Protein AF-A0A0M8WHC0-F1 (afdb_monomer_lite)

Secondary structure (DSSP, 8-state):
--HHHHHHHHHHHHHHHHHHHHHTPPSEEEEE-SSTTEEEEEEPTT--HHHHHHHHHHHHHHHT---EEE----EEE-S-S-TTTSPPPEEE--SEEEEEEEEEETTEEEEEEEEEETTHHHH--PPP----SSPPHHHHHHHHHHHHHHHHTTS-PPP-BEEE--BTTB--B--EE-TTTSTTTHHHHHHHHHHHTT---EE-GGGGT-SSPEEEEEEEEETTEEEEEEEEEPPPGGGSHHHHHHHTT-

Foldseek 3Di:
DDLLQLLVLLLVLLVVVLVLLVLPQDAWKWKSASDGQEIEIEHDPPDALLVRLLNLVSNCVSQVWDKDKAAWDWDFAWQDPDPVPTDGTDTDTDQKIKIWTWDADPNGTYIYIYIHGGCSNVPHDRDPDDPDPDRDLSSVLLSVLSVLSSVVSVDSAGDWIWIRHCDVSHRAIETEDPCVVVVPCRVVRQVSVCVVQVHDKDWDPCLVPDPFFTKIWHWHDTPNHTYIYIYRHRDDPCPDPVNVVVVVVD

Radius of gyration: 21.56 Å; chains: 1; bounding box: 42×59×60 Å

pLDDT: mean 86.12, std 11.1, range [49.88, 97.62]

Structure (mmCIF, N/CA/C/O backbone):
data_AF-A0A0M8WHC0-F1
#
_entry.id   AF-A0A0M8WHC0-F1
#
loop_
_atom_site.group_PDB
_atom_site.id
_atom_site.type_symbol
_atom_site.label_atom_id
_atom_site.label_alt_id
_atom_site.label_comp_id
_atom_site.label_asym_id
_atom_site.label_enti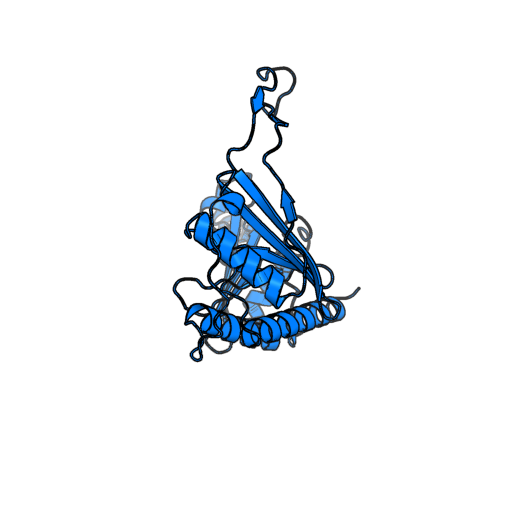ty_id
_atom_site.label_seq_id
_atom_site.pdbx_PDB_ins_code
_atom_site.Cartn_x
_atom_site.Cartn_y
_atom_site.Cartn_z
_atom_site.occupancy
_atom_site.B_iso_or_equiv
_atom_site.auth_seq_id
_atom_site.auth_comp_id
_atom_site.auth_asym_id
_atom_site.auth_atom_id
_atom_site.pdbx_PDB_model_num
ATOM 1 N N . MET A 1 1 ? -23.069 0.338 -1.727 1.00 65.69 1 MET A N 1
ATOM 2 C CA . MET A 1 1 ? -22.454 -0.861 -1.126 1.00 65.69 1 MET A CA 1
ATOM 3 C C . MET A 1 1 ? -22.268 -0.602 0.360 1.00 65.69 1 MET A C 1
ATOM 5 O O . MET A 1 1 ? -21.908 0.517 0.702 1.00 65.69 1 MET A O 1
ATOM 9 N N . GLY A 1 2 ? -22.610 -1.559 1.225 1.00 82.81 2 GLY A N 1
ATOM 10 C CA . GLY A 1 2 ? -22.440 -1.421 2.679 1.00 82.81 2 GLY A CA 1
ATOM 11 C C . GLY A 1 2 ? -21.020 -1.766 3.137 1.00 82.81 2 GLY A C 1
ATOM 12 O O . GLY A 1 2 ? -20.220 -2.245 2.338 1.00 82.81 2 GLY A O 1
ATOM 13 N N . ARG A 1 3 ? -20.733 -1.559 4.428 1.00 87.12 3 ARG A N 1
ATOM 14 C CA . ARG A 1 3 ? -19.431 -1.847 5.057 1.00 87.12 3 ARG A CA 1
ATOM 15 C C . ARG A 1 3 ? -18.934 -3.268 4.777 1.00 87.12 3 ARG A C 1
ATOM 17 O O . ARG A 1 3 ? -17.813 -3.409 4.313 1.00 87.12 3 ARG A O 1
ATOM 24 N N . ALA A 1 4 ? -19.778 -4.278 4.992 1.00 88.31 4 ALA A N 1
ATOM 25 C CA . ALA A 1 4 ? -19.421 -5.681 4.770 1.00 88.31 4 ALA A CA 1
ATOM 26 C C . ALA A 1 4 ? -18.892 -5.931 3.348 1.00 88.31 4 ALA A C 1
ATOM 28 O O . ALA A 1 4 ? -17.828 -6.506 3.188 1.00 88.31 4 ALA A O 1
ATOM 29 N N . GLY A 1 5 ? -19.552 -5.374 2.324 1.00 89.38 5 GLY A N 1
ATOM 30 C CA . GLY A 1 5 ? -19.081 -5.505 0.942 1.00 89.38 5 GLY A CA 1
ATOM 31 C C . GLY A 1 5 ? -17.728 -4.831 0.684 1.00 89.38 5 GLY A C 1
ATOM 32 O O . GLY A 1 5 ? -16.955 -5.324 -0.125 1.00 89.38 5 GLY A O 1
ATOM 33 N N . ILE A 1 6 ? -17.409 -3.729 1.380 1.00 89.75 6 ILE A N 1
ATOM 34 C CA . ILE A 1 6 ? -16.080 -3.098 1.273 1.00 89.75 6 ILE A CA 1
ATOM 35 C C . ILE A 1 6 ? -15.030 -4.017 1.900 1.00 89.75 6 ILE A C 1
ATOM 37 O O . ILE A 1 6 ? -13.996 -4.262 1.288 1.00 89.75 6 ILE A O 1
ATOM 41 N N . LEU A 1 7 ? -15.304 -4.539 3.097 1.00 91.69 7 LEU A N 1
ATOM 42 C CA . LEU A 1 7 ? -14.391 -5.440 3.799 1.00 91.69 7 LEU A CA 1
ATOM 43 C C . LEU A 1 7 ? -14.145 -6.728 3.002 1.00 91.69 7 LEU A C 1
ATOM 45 O O . LEU A 1 7 ? -12.993 -7.132 2.877 1.00 91.69 7 LEU A O 1
ATOM 49 N N . ASP A 1 8 ? -15.184 -7.306 2.391 1.00 91.81 8 ASP A N 1
ATOM 50 C CA . ASP A 1 8 ? -15.081 -8.490 1.526 1.00 91.81 8 ASP A CA 1
ATOM 51 C C . ASP A 1 8 ? -14.177 -8.239 0.309 1.00 91.81 8 ASP A C 1
ATOM 53 O O . ASP A 1 8 ? -13.327 -9.064 -0.032 1.00 91.81 8 ASP A O 1
ATOM 57 N N . GLU A 1 9 ? -14.308 -7.080 -0.338 1.00 92.81 9 GLU A N 1
ATOM 58 C CA . GLU A 1 9 ? -13.452 -6.725 -1.472 1.00 92.81 9 GLU A CA 1
ATOM 59 C C . GLU A 1 9 ? -12.004 -6.441 -1.060 1.00 92.81 9 GLU A C 1
ATOM 61 O O . GLU A 1 9 ? -11.076 -6.809 -1.783 1.00 92.81 9 GLU A O 1
ATOM 66 N N . GLN A 1 10 ? -11.787 -5.818 0.100 1.00 93.19 10 GLN A N 1
ATOM 67 C CA . GLN A 1 10 ? -10.443 -5.620 0.650 1.00 93.19 10 GLN A CA 1
ATOM 68 C C . GLN A 1 10 ? -9.792 -6.946 1.032 1.00 93.19 10 GLN A C 1
ATOM 70 O O . GLN A 1 10 ? -8.597 -7.136 0.814 1.00 93.19 10 GLN A O 1
ATOM 75 N N . ALA A 1 11 ? -10.586 -7.871 1.564 1.00 93.62 11 ALA A N 1
ATOM 76 C CA . ALA A 1 11 ? -10.172 -9.222 1.888 1.00 93.62 11 ALA A CA 1
ATOM 77 C C . ALA A 1 11 ? -9.725 -9.970 0.628 1.00 93.62 11 ALA A C 1
ATOM 79 O O . ALA A 1 11 ? -8.627 -10.520 0.598 1.00 93.62 11 ALA A O 1
ATOM 80 N N . HIS A 1 12 ? -10.530 -9.909 -0.434 1.00 94.00 12 HIS A N 1
ATOM 81 C CA . HIS A 1 12 ? -10.180 -10.481 -1.735 1.00 94.00 12 HIS A CA 1
ATOM 82 C C . HIS A 1 12 ? -8.918 -9.840 -2.334 1.00 94.00 12 HIS A C 1
ATOM 84 O O . HIS A 1 12 ? -8.054 -10.530 -2.870 1.00 94.00 12 HIS A O 1
ATOM 90 N N . ALA A 1 13 ? -8.761 -8.520 -2.205 1.00 94.75 13 ALA A N 1
ATOM 91 C CA . ALA A 1 13 ? -7.554 -7.819 -2.637 1.00 94.75 13 ALA A CA 1
ATOM 92 C C . ALA A 1 13 ? -6.301 -8.243 -1.848 1.00 94.75 13 ALA A C 1
ATOM 94 O O . ALA A 1 13 ? -5.232 -8.397 -2.443 1.00 94.75 13 ALA A O 1
ATOM 95 N N . ALA A 1 14 ? -6.425 -8.460 -0.536 1.00 94.75 14 ALA A N 1
ATOM 96 C CA . ALA A 1 14 ? -5.346 -8.986 0.295 1.00 94.75 14 ALA A CA 1
ATOM 97 C C . ALA A 1 14 ? -4.964 -10.417 -0.122 1.00 94.75 14 ALA A C 1
ATOM 99 O O . ALA A 1 14 ? -3.777 -10.688 -0.295 1.00 94.75 14 ALA A O 1
ATOM 100 N N . ASP A 1 15 ? -5.947 -11.288 -0.376 1.00 95.44 15 ASP A N 1
ATOM 101 C CA . ASP A 1 15 ? -5.720 -12.659 -0.860 1.00 95.44 15 ASP A CA 1
ATOM 102 C C . ASP A 1 15 ? -4.966 -12.667 -2.202 1.00 95.44 15 ASP A C 1
ATOM 104 O O . ASP A 1 15 ? -4.008 -13.420 -2.384 1.00 95.44 15 ASP A O 1
ATOM 108 N N . VAL A 1 16 ? -5.339 -11.775 -3.127 1.00 95.25 16 VAL A N 1
ATOM 109 C CA . VAL A 1 16 ? -4.633 -11.606 -4.408 1.00 95.25 16 VAL A CA 1
ATOM 110 C C . VAL A 1 16 ? -3.189 -11.139 -4.209 1.00 95.25 16 VAL A C 1
ATOM 112 O O . VAL A 1 16 ? -2.293 -11.629 -4.895 1.00 95.25 16 VAL A O 1
ATOM 115 N N . LEU A 1 17 ? -2.922 -10.212 -3.284 1.00 95.00 17 LEU A N 1
ATOM 116 C CA . LEU A 1 17 ? -1.548 -9.781 -3.006 1.00 95.00 17 LEU A CA 1
ATOM 117 C C . LEU A 1 17 ? -0.702 -10.890 -2.375 1.00 95.00 17 LEU A C 1
ATOM 119 O O . LEU A 1 17 ? 0.455 -11.039 -2.766 1.00 95.00 17 LEU A O 1
ATOM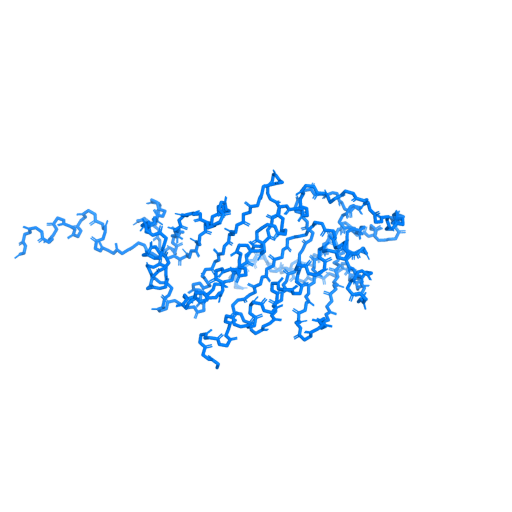 123 N N . ILE A 1 18 ? -1.265 -11.674 -1.449 1.00 95.19 18 ILE A N 1
ATOM 124 C CA . ILE A 1 18 ? -0.591 -12.842 -0.858 1.00 95.19 18 ILE A CA 1
ATOM 125 C C . ILE A 1 18 ? -0.162 -13.798 -1.972 1.00 95.19 18 ILE A C 1
ATOM 127 O O . ILE A 1 18 ? 1.020 -14.121 -2.084 1.00 95.19 18 ILE A O 1
ATOM 131 N N . GLU A 1 19 ? -1.091 -14.159 -2.859 1.00 94.81 19 GLU A N 1
ATOM 132 C CA . GLU A 1 19 ? -0.805 -15.034 -3.995 1.00 94.81 19 GLU A CA 1
ATOM 133 C C . GLU A 1 19 ? 0.311 -14.476 -4.892 1.00 94.81 19 GLU A C 1
ATOM 135 O O . GLU A 1 19 ? 1.203 -15.208 -5.324 1.00 94.81 19 GLU A O 1
ATOM 140 N N . LEU A 1 20 ? 0.282 -13.174 -5.189 1.00 93.62 20 LEU A N 1
ATOM 141 C CA . LEU A 1 20 ? 1.299 -12.549 -6.030 1.00 93.62 20 LEU A CA 1
ATOM 142 C C . LEU A 1 20 ? 2.681 -12.583 -5.364 1.00 93.62 20 LEU A C 1
ATOM 144 O O . LEU A 1 20 ? 3.669 -12.903 -6.032 1.00 93.62 20 LEU A O 1
ATOM 148 N N . PHE A 1 21 ? 2.771 -12.314 -4.060 1.00 92.38 21 PHE A N 1
ATOM 149 C CA . PHE A 1 21 ? 4.024 -12.447 -3.314 1.00 92.38 21 PHE A CA 1
ATOM 150 C C . PHE A 1 21 ? 4.535 -13.892 -3.303 1.00 92.38 21 PHE A C 1
ATOM 152 O O . PHE A 1 21 ? 5.711 -14.121 -3.591 1.00 92.38 21 PHE A O 1
ATOM 159 N N . GLU A 1 22 ? 3.662 -14.881 -3.111 1.00 90.81 22 GL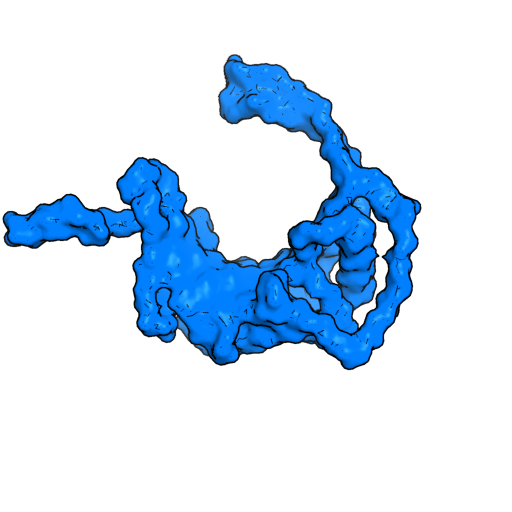U A N 1
ATOM 160 C CA . GLU A 1 22 ? 4.007 -16.308 -3.223 1.00 90.81 22 GLU A CA 1
ATOM 161 C C . GLU A 1 22 ? 4.444 -16.707 -4.650 1.00 90.81 22 GLU A C 1
ATOM 163 O O . GLU A 1 22 ? 5.316 -17.566 -4.855 1.00 90.81 22 GLU A O 1
ATOM 168 N N . ALA A 1 23 ? 3.892 -16.049 -5.674 1.00 89.50 23 ALA A N 1
ATOM 169 C CA . ALA A 1 23 ? 4.312 -16.209 -7.063 1.00 89.50 23 ALA A CA 1
ATOM 170 C C . ALA A 1 23 ? 5.699 -15.596 -7.346 1.00 89.50 23 ALA A C 1
ATOM 172 O O . ALA A 1 23 ? 6.332 -15.958 -8.347 1.00 89.50 23 ALA A O 1
ATOM 173 N N . GLY A 1 24 ? 6.210 -14.757 -6.441 1.00 89.12 24 GLY A N 1
ATOM 174 C CA . GLY A 1 24 ? 7.510 -14.097 -6.526 1.00 89.12 24 GLY A CA 1
ATOM 175 C C . GLY A 1 24 ? 7.431 -12.631 -6.951 1.00 89.12 24 GLY A C 1
ATOM 176 O O . GLY A 1 24 ? 8.354 -12.129 -7.592 1.00 89.12 24 GLY A O 1
ATOM 177 N N . LEU A 1 25 ? 6.331 -11.944 -6.649 1.00 90.75 25 LEU A N 1
ATOM 178 C CA . LEU A 1 25 ? 6.250 -10.496 -6.807 1.00 90.75 25 LEU A CA 1
ATOM 179 C C . LEU A 1 25 ? 7.374 -9.813 -5.991 1.00 90.75 25 LEU A C 1
ATOM 181 O O . LEU A 1 25 ? 7.549 -10.144 -4.818 1.00 90.75 25 LEU A O 1
ATOM 185 N N . PRO A 1 26 ? 8.146 -8.880 -6.584 1.00 89.81 26 PRO A N 1
ATOM 186 C CA . PRO A 1 26 ? 9.189 -8.161 -5.859 1.00 89.81 26 PRO A CA 1
ATOM 187 C C . PRO A 1 26 ? 8.636 -7.311 -4.701 1.00 89.81 26 PRO A C 1
ATOM 189 O O . PRO A 1 26 ? 7.495 -6.836 -4.787 1.00 89.81 26 PRO A O 1
ATOM 192 N N . PRO A 1 27 ? 9.460 -7.011 -3.680 1.00 89.38 27 PRO A N 1
ATOM 193 C CA . PRO A 1 27 ? 9.113 -6.051 -2.640 1.00 89.38 27 PRO A CA 1
ATOM 194 C C . PRO A 1 27 ? 8.679 -4.705 -3.224 1.00 89.38 27 PRO A C 1
ATOM 196 O O . PRO A 1 27 ? 9.414 -4.034 -3.951 1.00 89.38 27 PRO A O 1
ATOM 199 N N . THR A 1 28 ? 7.451 -4.313 -2.916 1.00 90.38 28 THR A N 1
ATOM 200 C CA . THR A 1 28 ? 6.784 -3.136 -3.487 1.00 90.38 28 THR A CA 1
ATOM 201 C C . THR A 1 28 ? 5.806 -2.578 -2.468 1.00 90.38 28 THR A C 1
ATOM 203 O O . THR A 1 28 ? 5.228 -3.325 -1.686 1.00 90.38 28 THR A O 1
ATOM 206 N N . VAL A 1 29 ? 5.621 -1.263 -2.429 1.00 91.31 29 VAL A N 1
ATOM 207 C CA . VAL A 1 29 ? 4.606 -0.666 -1.555 1.00 91.31 29 VAL A CA 1
ATOM 208 C C . VAL A 1 29 ? 3.247 -0.899 -2.193 1.00 91.31 29 VAL A C 1
ATOM 210 O O . VAL A 1 29 ? 3.064 -0.507 -3.339 1.00 91.31 29 VAL A O 1
ATOM 213 N N . TRP A 1 30 ? 2.300 -1.484 -1.461 1.00 93.31 30 TRP A N 1
ATOM 214 C CA . TRP A 1 30 ? 0.926 -1.676 -1.928 1.00 93.31 30 TRP A CA 1
ATOM 215 C C . TRP A 1 30 ? -0.070 -0.927 -1.057 1.00 93.31 30 TRP A C 1
ATOM 217 O O . TRP A 1 30 ? 0.091 -0.814 0.156 1.00 93.31 30 TRP A O 1
ATOM 227 N N . TYR A 1 31 ? -1.119 -0.437 -1.697 1.00 92.94 31 TYR A N 1
ATOM 228 C CA . TYR A 1 31 ? -2.204 0.317 -1.103 1.00 92.94 31 TYR A CA 1
ATOM 229 C C . TYR A 1 31 ? -3.518 -0.347 -1.478 1.00 92.94 31 TYR A C 1
ATOM 231 O O . TYR A 1 31 ? -3.951 -0.229 -2.623 1.00 92.94 31 TYR A O 1
ATOM 239 N N . ILE A 1 32 ? -4.157 -1.029 -0.532 1.00 93.38 32 ILE A N 1
ATOM 240 C CA . ILE A 1 32 ? -5.518 -1.541 -0.699 1.00 93.38 32 ILE A CA 1
ATOM 241 C C . ILE A 1 32 ? -6.459 -0.418 -0.281 1.00 93.38 32 ILE A C 1
ATOM 243 O O . ILE A 1 32 ? -6.556 -0.079 0.898 1.00 93.38 32 ILE A O 1
ATOM 247 N N . THR A 1 33 ? -7.112 0.209 -1.250 1.00 87.38 33 THR A N 1
ATOM 248 C CA . THR A 1 33 ? -7.965 1.370 -0.967 1.00 87.38 33 THR A CA 1
ATOM 249 C C . THR A 1 33 ? -9.256 0.956 -0.257 1.00 87.38 33 THR A C 1
ATOM 251 O O . THR A 1 33 ? -9.700 -0.186 -0.367 1.00 87.38 33 THR A O 1
ATOM 254 N N . ASP A 1 34 ? -9.903 1.893 0.433 1.00 77.38 34 ASP A N 1
ATOM 255 C CA . ASP A 1 34 ? -11.289 1.766 0.922 1.00 77.38 34 ASP A CA 1
ATOM 256 C C . ASP A 1 34 ? -12.338 1.952 -0.196 1.00 77.38 34 ASP A C 1
ATOM 258 O O . ASP A 1 34 ? -13.531 2.116 0.067 1.00 77.38 34 ASP A O 1
ATOM 262 N N . THR A 1 35 ? -11.895 1.892 -1.458 1.00 68.75 35 THR A N 1
ATOM 263 C CA . THR A 1 35 ? -12.725 1.935 -2.663 1.00 68.75 35 THR A CA 1
ATOM 264 C C . THR A 1 35 ? -12.648 0.617 -3.428 1.00 68.75 35 THR A C 1
ATOM 266 O O . THR A 1 35 ? -11.690 -0.142 -3.295 1.00 68.75 35 THR A O 1
ATOM 269 N N . LEU A 1 36 ? -13.675 0.362 -4.242 1.00 65.50 36 LEU A N 1
ATOM 270 C CA . LEU A 1 36 ? -13.974 -0.953 -4.810 1.00 65.50 36 LEU A CA 1
ATOM 271 C C . LEU A 1 36 ? -12.753 -1.689 -5.399 1.00 65.50 36 LEU A C 1
ATOM 273 O O . LEU A 1 36 ? -12.266 -1.291 -6.467 1.00 65.50 36 LEU A O 1
ATOM 277 N N . GLY A 1 37 ? -12.309 -2.763 -4.735 1.00 63.84 37 GLY A N 1
ATOM 278 C CA . GLY A 1 37 ? -11.318 -3.740 -5.208 1.00 63.84 37 GLY A CA 1
ATOM 279 C C . GLY A 1 37 ? -10.090 -3.168 -5.924 1.00 63.84 37 GLY A C 1
ATOM 280 O O . GLY A 1 37 ? -9.638 -3.766 -6.901 1.00 63.84 37 GLY A O 1
ATOM 281 N N . SER A 1 38 ? -9.602 -1.990 -5.516 1.00 86.12 38 SER A N 1
ATOM 282 C CA . SER A 1 38 ? -8.469 -1.319 -6.160 1.00 86.12 38 SER A CA 1
ATOM 283 C C . SER A 1 38 ? -7.228 -1.396 -5.288 1.00 86.12 38 SER A C 1
ATOM 285 O O . SER A 1 38 ? -7.241 -0.946 -4.137 1.00 86.12 38 SER A O 1
ATOM 287 N N . VAL A 1 39 ? -6.143 -1.901 -5.872 1.00 93.31 39 VAL A N 1
ATOM 288 C CA . VAL A 1 39 ? -4.821 -1.917 -5.254 1.00 93.31 39 VAL A CA 1
ATOM 289 C C . VAL A 1 39 ? -3.856 -1.085 -6.083 1.00 93.31 39 VAL A C 1
ATOM 291 O O . VAL A 1 39 ? -3.698 -1.289 -7.290 1.00 93.31 39 VAL A O 1
ATOM 294 N N . VAL A 1 40 ? -3.199 -0.142 -5.419 1.00 93.50 40 VAL A N 1
ATOM 295 C CA . VAL A 1 40 ? -2.187 0.721 -6.023 1.00 93.50 40 VAL A CA 1
ATOM 296 C C . VAL A 1 40 ? -0.818 0.331 -5.490 1.00 93.50 40 VAL A C 1
ATOM 298 O O . VAL A 1 40 ? -0.630 0.213 -4.287 1.00 93.50 40 VAL A O 1
ATOM 301 N N . GLY A 1 41 ? 0.129 0.104 -6.383 1.00 93.69 41 GLY A N 1
ATOM 302 C CA . GLY A 1 41 ? 1.492 -0.292 -6.092 1.00 93.69 41 GLY A CA 1
ATOM 303 C C . GLY A 1 41 ? 2.483 0.795 -6.474 1.00 93.69 41 GLY A C 1
ATOM 304 O O . GLY A 1 41 ? 2.242 1.575 -7.398 1.00 93.69 41 GLY A O 1
ATOM 305 N N . SER A 1 42 ? 3.628 0.812 -5.808 1.00 93.75 42 SER A N 1
ATOM 306 C CA . SER A 1 42 ? 4.798 1.553 -6.264 1.00 93.75 42 SER A CA 1
ATOM 307 C C . SER A 1 42 ? 6.088 0.839 -5.857 1.00 93.75 42 SER A C 1
ATOM 309 O O . SER A 1 42 ? 6.112 0.139 -4.837 1.00 93.75 42 SER A O 1
ATOM 311 N N . PRO A 1 43 ? 7.198 1.034 -6.587 1.00 91.12 43 PRO A N 1
ATOM 312 C CA . PRO A 1 43 ? 8.513 0.627 -6.109 1.00 91.12 43 PRO A CA 1
ATOM 313 C C . PRO A 1 43 ? 8.837 1.232 -4.733 1.00 91.12 43 PRO A C 1
ATOM 315 O O . PRO A 1 43 ? 8.304 2.279 -4.349 1.00 91.12 43 PRO A O 1
ATOM 318 N N . ILE A 1 44 ? 9.710 0.565 -3.977 1.00 89.19 44 ILE A N 1
ATOM 319 C CA . ILE A 1 44 ? 10.161 1.045 -2.665 1.00 89.19 44 ILE A CA 1
ATOM 320 C C . ILE A 1 44 ? 10.988 2.325 -2.839 1.00 89.19 44 ILE A C 1
ATOM 322 O O . ILE A 1 44 ? 11.801 2.441 -3.753 1.00 89.19 44 ILE A O 1
ATOM 326 N N . ALA A 1 45 ? 10.795 3.295 -1.945 1.00 85.12 45 ALA A N 1
ATOM 327 C CA . ALA A 1 45 ? 11.586 4.520 -1.937 1.00 85.12 45 ALA A CA 1
ATOM 328 C C . ALA A 1 45 ? 13.064 4.244 -1.600 1.00 85.12 45 ALA A C 1
ATOM 330 O O . ALA A 1 45 ? 13.361 3.437 -0.724 1.00 85.12 45 ALA A O 1
ATOM 331 N N . GLY A 1 46 ? 13.982 4.975 -2.237 1.00 84.38 46 GLY A N 1
ATOM 332 C CA . GLY A 1 46 ? 15.420 4.904 -1.943 1.00 84.38 46 GLY A CA 1
ATOM 333 C C . GLY A 1 46 ? 16.212 3.893 -2.779 1.00 84.38 46 GLY A C 1
ATOM 334 O O . GLY A 1 46 ? 17.427 3.827 -2.624 1.00 84.38 46 GLY A O 1
ATOM 335 N N . ILE A 1 47 ? 15.560 3.155 -3.680 1.00 89.31 47 ILE A N 1
ATOM 336 C CA . ILE A 1 47 ? 16.244 2.331 -4.688 1.00 89.31 47 ILE A CA 1
ATOM 337 C C . ILE A 1 47 ? 16.703 3.187 -5.876 1.00 89.31 47 ILE A C 1
ATOM 339 O O . ILE A 1 47 ? 16.156 4.263 -6.136 1.00 89.31 47 ILE A O 1
ATOM 343 N N . SER A 1 48 ? 17.702 2.712 -6.614 1.00 93.38 48 SER A N 1
ATOM 344 C CA . SER A 1 48 ? 18.208 3.397 -7.806 1.00 93.38 48 SER A CA 1
ATOM 345 C C . SER A 1 48 ? 17.219 3.366 -8.981 1.00 93.38 48 SER A C 1
ATOM 347 O O . SER A 1 48 ? 16.327 2.520 -9.055 1.00 93.38 48 SER A O 1
ATOM 349 N N . ASP A 1 49 ? 17.420 4.254 -9.961 1.00 94.25 49 ASP A N 1
ATOM 350 C CA . ASP A 1 49 ? 16.640 4.300 -11.209 1.00 94.25 49 ASP A CA 1
ATOM 351 C C . ASP A 1 49 ? 16.599 2.937 -11.933 1.00 94.25 49 ASP A C 1
ATOM 353 O O . ASP A 1 49 ? 15.548 2.494 -12.405 1.00 94.25 49 ASP A O 1
ATOM 357 N N . HIS A 1 50 ? 17.748 2.253 -12.003 1.00 93.50 50 HIS A N 1
ATOM 358 C CA . HIS A 1 50 ? 17.883 0.948 -12.654 1.00 93.50 50 HIS A CA 1
ATOM 359 C C . HIS A 1 50 ? 17.130 -0.155 -11.902 1.00 93.50 50 HIS A C 1
ATOM 361 O O . HIS A 1 50 ? 16.479 -0.990 -12.533 1.00 93.50 50 HIS A O 1
ATOM 367 N N . GLU A 1 51 ? 17.193 -0.147 -10.569 1.00 91.94 51 GLU A N 1
ATOM 368 C CA . GLU A 1 51 ? 16.463 -1.090 -9.716 1.00 91.94 51 GLU A CA 1
ATOM 369 C C . GLU A 1 51 ? 14.955 -0.851 -9.792 1.00 91.94 51 GLU A C 1
ATOM 371 O O . GLU A 1 51 ? 14.201 -1.804 -9.959 1.00 91.94 51 GLU A O 1
ATOM 376 N N . SER A 1 52 ? 14.512 0.410 -9.770 1.00 93.00 52 SER A N 1
ATOM 377 C CA . SER A 1 52 ? 13.105 0.784 -9.960 1.00 93.00 52 SER A CA 1
ATOM 378 C C . SER A 1 52 ? 12.555 0.236 -11.279 1.00 93.00 52 SER A C 1
ATOM 380 O O . SER A 1 52 ? 11.525 -0.441 -11.296 1.00 93.00 52 SER A O 1
ATOM 382 N N . TYR A 1 53 ? 13.281 0.431 -12.385 1.00 95.19 53 TYR A N 1
ATOM 383 C CA . TYR A 1 53 ? 12.887 -0.123 -13.681 1.00 95.19 53 TYR A CA 1
ATOM 384 C C . TYR A 1 53 ? 12.865 -1.659 -13.691 1.00 95.19 53 TYR A C 1
ATOM 386 O O . TYR A 1 53 ? 11.897 -2.254 -14.166 1.00 95.19 53 TYR A O 1
ATOM 394 N N . ALA A 1 54 ? 13.898 -2.315 -13.151 1.00 93.94 54 ALA A N 1
ATOM 395 C CA . ALA A 1 54 ? 13.952 -3.775 -13.076 1.00 93.94 54 ALA A CA 1
ATOM 396 C C . ALA A 1 54 ? 12.781 -4.350 -12.258 1.00 93.94 54 ALA A C 1
ATOM 398 O O . ALA A 1 54 ? 12.134 -5.301 -12.703 1.00 93.94 54 ALA A O 1
ATOM 399 N N . THR A 1 55 ? 12.454 -3.728 -11.122 1.00 93.38 55 THR A N 1
ATOM 400 C CA . THR A 1 55 ? 11.289 -4.059 -10.292 1.00 93.38 55 THR A CA 1
ATOM 401 C C . THR A 1 55 ? 9.995 -3.941 -11.087 1.00 93.38 55 THR A C 1
ATOM 403 O O . THR A 1 55 ? 9.221 -4.894 -11.120 1.00 93.38 55 THR A O 1
ATOM 406 N N . MET A 1 56 ? 9.779 -2.835 -11.807 1.00 96.06 56 MET A N 1
ATOM 407 C CA . MET A 1 56 ? 8.583 -2.657 -12.641 1.00 96.06 56 MET A CA 1
ATOM 408 C C . MET A 1 56 ? 8.480 -3.716 -13.747 1.00 96.06 56 MET A C 1
ATOM 410 O O . MET A 1 56 ? 7.412 -4.288 -13.961 1.00 96.06 56 MET A O 1
ATOM 414 N N . VAL A 1 57 ? 9.586 -4.055 -14.415 1.00 95.62 57 VAL A N 1
ATOM 415 C CA . VAL A 1 57 ? 9.605 -5.125 -15.429 1.00 95.62 57 VAL A CA 1
ATOM 416 C C . VAL A 1 57 ? 9.263 -6.488 -14.816 1.00 95.62 57 VAL A C 1
ATOM 418 O O . VAL A 1 57 ? 8.516 -7.268 -15.412 1.00 95.62 57 VAL A O 1
ATOM 421 N N . HIS A 1 58 ? 9.773 -6.787 -13.621 1.00 93.56 58 HIS A N 1
ATOM 422 C CA . HIS A 1 58 ? 9.444 -8.018 -12.905 1.00 93.56 58 HIS A CA 1
ATOM 423 C C . HIS A 1 58 ? 7.984 -8.062 -12.451 1.00 93.56 58 HIS A C 1
ATOM 425 O O . HIS A 1 58 ? 7.323 -9.072 -12.696 1.00 93.56 58 HIS A O 1
ATOM 431 N N . CYS A 1 59 ? 7.456 -6.971 -11.896 1.00 94.12 59 CYS A N 1
ATOM 432 C CA . CYS A 1 59 ? 6.042 -6.844 -11.553 1.00 94.12 59 CYS A CA 1
ATOM 433 C C . CYS A 1 59 ? 5.154 -7.091 -12.775 1.00 94.12 59 CYS A C 1
ATOM 435 O O . CYS A 1 59 ? 4.273 -7.942 -12.721 1.00 94.12 59 CYS A O 1
ATOM 437 N N . ALA A 1 60 ? 5.424 -6.426 -13.903 1.00 95.56 60 ALA A N 1
ATOM 438 C CA . ALA A 1 60 ? 4.650 -6.592 -15.134 1.00 95.56 60 ALA A CA 1
ATOM 439 C C . ALA A 1 60 ? 4.626 -8.057 -15.599 1.00 95.56 60 ALA A C 1
ATOM 441 O O . ALA A 1 60 ? 3.571 -8.601 -15.925 1.00 95.56 60 ALA A O 1
ATOM 442 N N . LYS A 1 61 ? 5.782 -8.732 -15.541 1.00 94.19 61 LYS A N 1
ATOM 443 C CA . LYS A 1 61 ? 5.902 -10.151 -15.887 1.00 94.19 61 LYS A CA 1
ATOM 444 C C . LYS A 1 61 ? 5.087 -11.061 -14.961 1.00 94.19 61 LYS A C 1
ATOM 446 O O . LYS A 1 61 ? 4.412 -11.952 -15.466 1.00 94.19 61 LYS A O 1
ATOM 451 N N . ILE A 1 62 ? 5.170 -10.872 -13.642 1.00 92.38 62 ILE A N 1
ATOM 452 C CA . ILE A 1 62 ? 4.441 -11.695 -12.657 1.00 92.38 62 ILE A CA 1
ATOM 453 C C . ILE A 1 62 ? 2.931 -11.461 -12.757 1.00 92.38 62 ILE A C 1
ATOM 455 O O . ILE A 1 62 ? 2.158 -12.414 -12.729 1.00 92.38 62 ILE A O 1
ATOM 459 N N . LEU A 1 63 ? 2.520 -10.209 -12.955 1.00 92.00 63 LEU A N 1
ATOM 460 C CA . LEU A 1 63 ? 1.120 -9.827 -13.136 1.00 92.00 63 LEU A CA 1
ATOM 461 C C . LEU A 1 63 ? 0.544 -10.278 -14.489 1.00 92.00 63 LEU A C 1
ATOM 463 O O . LEU A 1 63 ? -0.672 -10.261 -14.665 1.00 92.00 63 LEU A O 1
ATOM 467 N N . GLY A 1 64 ? 1.394 -10.654 -15.454 1.00 93.56 64 GLY A N 1
ATOM 468 C CA . GLY A 1 64 ? 0.974 -10.940 -16.828 1.00 93.56 64 GLY A CA 1
ATOM 469 C C . GLY A 1 64 ? 0.443 -9.700 -17.555 1.00 93.56 64 GLY A C 1
ATOM 470 O O . GLY A 1 64 ? -0.421 -9.814 -18.421 1.00 93.56 64 GLY A O 1
ATOM 471 N N . MET A 1 65 ? 0.928 -8.514 -17.184 1.00 96.12 65 MET A N 1
ATOM 472 C CA . MET A 1 65 ? 0.464 -7.220 -17.684 1.00 96.12 65 MET A CA 1
ATOM 473 C C . MET A 1 65 ? 1.559 -6.514 -18.485 1.00 96.12 65 MET A C 1
ATOM 475 O O . MET A 1 65 ? 2.750 -6.790 -18.339 1.00 96.12 65 MET A O 1
ATOM 479 N N . GLN A 1 66 ? 1.155 -5.575 -19.336 1.00 96.88 66 GLN A N 1
ATOM 480 C CA . GLN A 1 66 ? 2.099 -4.752 -20.081 1.00 96.88 66 GLN A CA 1
ATOM 481 C C . GLN A 1 66 ? 2.667 -3.644 -19.188 1.00 96.88 66 GLN A C 1
ATOM 483 O O . GLN A 1 66 ? 1.924 -2.957 -18.490 1.00 96.88 66 GLN A O 1
ATOM 488 N N . LEU A 1 67 ? 3.987 -3.455 -19.253 1.00 96.94 67 LEU A N 1
ATOM 489 C CA . LEU A 1 67 ? 4.645 -2.258 -18.740 1.00 96.94 67 LEU A CA 1
ATOM 490 C C . LEU A 1 67 ? 4.593 -1.160 -19.806 1.00 96.94 67 LEU A C 1
ATOM 492 O O . LEU A 1 67 ? 5.201 -1.295 -20.870 1.00 96.94 67 LEU A O 1
ATOM 496 N N . GLU A 1 68 ? 3.893 -0.073 -19.513 1.00 97.62 68 GLU A N 1
ATOM 497 C CA . GLU A 1 68 ? 3.919 1.149 -20.307 1.00 97.62 68 GLU A CA 1
ATOM 498 C C . GLU A 1 68 ? 5.040 2.069 -19.811 1.00 97.62 68 GLU A C 1
ATOM 500 O O . GLU A 1 68 ? 5.175 2.322 -18.612 1.00 97.62 68 GLU A O 1
ATOM 505 N N . ILE A 1 69 ? 5.842 2.582 -20.747 1.00 96.06 69 ILE A N 1
ATOM 506 C CA . ILE A 1 69 ? 6.878 3.581 -20.475 1.00 96.06 69 ILE A CA 1
ATOM 507 C C . ILE A 1 69 ? 6.414 4.898 -21.084 1.00 96.06 69 ILE A C 1
ATOM 509 O O . ILE A 1 69 ? 6.403 5.064 -22.306 1.00 96.06 69 ILE A O 1
ATOM 513 N N . VAL A 1 70 ? 6.041 5.840 -20.227 1.00 94.69 70 VAL A N 1
ATOM 514 C CA . VAL A 1 70 ? 5.597 7.170 -20.632 1.00 94.69 70 VAL A CA 1
ATOM 515 C C . VAL A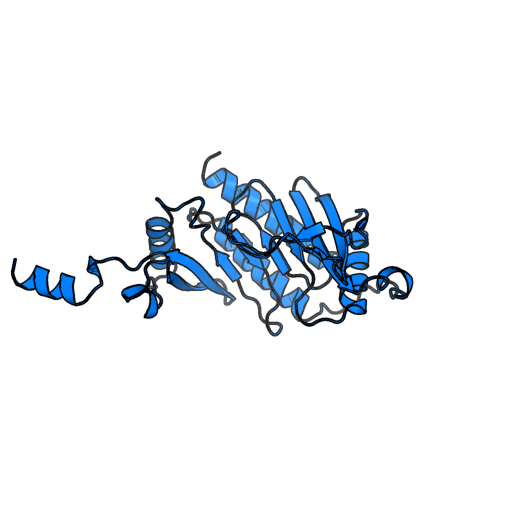 1 70 ? 6.802 8.111 -20.601 1.00 94.69 70 VAL A C 1
ATOM 517 O O . VAL A 1 7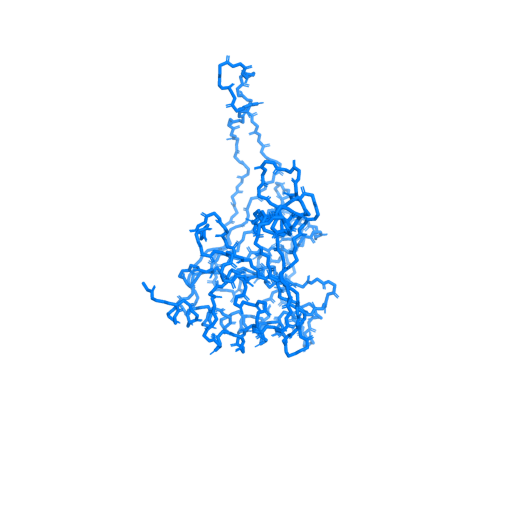0 ? 7.327 8.396 -19.520 1.00 94.69 70 VAL A O 1
ATOM 520 N N . PRO A 1 71 ? 7.266 8.611 -21.761 1.00 90.81 71 PRO A N 1
ATOM 521 C CA . PRO A 1 71 ? 8.392 9.532 -21.801 1.00 90.81 71 PRO A CA 1
ATOM 522 C C . PRO A 1 71 ? 8.037 10.856 -21.108 1.00 90.81 71 PRO A C 1
ATOM 524 O O . PRO A 1 71 ? 6.855 11.217 -21.052 1.00 90.81 71 PRO A O 1
ATOM 527 N N . PRO A 1 72 ? 9.038 11.621 -20.637 1.00 90.25 72 PRO A N 1
ATOM 528 C CA . PRO A 1 72 ? 8.788 12.935 -20.070 1.00 90.25 72 PRO A CA 1
ATOM 529 C C . PRO A 1 72 ? 8.110 13.837 -21.102 1.00 90.25 72 PRO A C 1
ATOM 531 O O . PRO A 1 72 ? 8.572 13.956 -22.238 1.00 90.25 72 PRO A O 1
ATOM 534 N N . ARG A 1 73 ? 7.006 14.473 -20.707 1.00 86.00 73 ARG A N 1
ATOM 535 C CA . ARG A 1 73 ? 6.267 15.421 -21.548 1.00 86.00 73 ARG A CA 1
ATOM 536 C C . ARG A 1 73 ? 6.372 16.811 -20.950 1.00 86.00 73 ARG A C 1
ATOM 538 O O . ARG A 1 73 ? 6.187 16.972 -19.745 1.00 86.00 73 ARG A O 1
ATOM 545 N N . SER A 1 74 ? 6.667 17.796 -21.792 1.00 88.12 74 SER A N 1
ATOM 546 C CA . SER A 1 74 ? 6.682 19.190 -21.368 1.00 88.12 74 SER A CA 1
ATOM 547 C C . SER A 1 74 ? 5.282 19.620 -20.937 1.00 88.12 74 SER A C 1
ATOM 549 O O . SER A 1 74 ? 4.299 19.285 -21.600 1.00 88.12 74 SER A O 1
ATOM 551 N N . TYR A 1 75 ? 5.191 20.360 -19.840 1.00 84.12 75 TYR A N 1
ATOM 552 C CA . TYR A 1 75 ? 3.942 20.923 -19.347 1.00 84.12 75 TYR A CA 1
ATOM 553 C C . TYR A 1 75 ? 4.153 22.373 -18.917 1.00 84.12 75 TYR A C 1
ATOM 555 O O . TYR A 1 75 ? 5.258 22.789 -18.569 1.00 84.12 75 TYR A O 1
ATOM 563 N N . TRP A 1 76 ? 3.082 23.160 -18.977 1.00 85.94 76 TRP A N 1
ATOM 564 C CA . TRP A 1 76 ? 3.088 24.519 -18.456 1.00 85.94 76 TRP A CA 1
ATOM 565 C C . TRP A 1 76 ? 2.912 24.463 -16.945 1.00 85.94 76 TRP A C 1
ATOM 567 O O . TRP A 1 76 ? 1.876 24.023 -16.449 1.00 85.94 76 TRP A O 1
ATOM 577 N N . GLN A 1 77 ? 3.936 24.883 -16.212 1.00 84.25 77 GLN A N 1
ATOM 578 C CA . GLN A 1 77 ? 3.894 24.951 -14.761 1.00 84.25 77 GLN A CA 1
ATOM 579 C C . GLN A 1 77 ? 3.568 26.377 -14.327 1.00 84.25 77 GLN A C 1
ATOM 581 O O . GLN A 1 77 ? 4.393 27.283 -14.504 1.00 84.25 77 GLN A O 1
ATOM 586 N N . SER A 1 78 ? 2.386 26.563 -13.728 1.00 82.00 78 SER A N 1
ATOM 587 C CA . SER A 1 78 ? 2.067 27.813 -13.036 1.00 82.00 78 SER A CA 1
ATOM 588 C C . SER A 1 78 ? 3.077 28.054 -11.913 1.00 82.00 78 SER A C 1
ATOM 590 O O . SER A 1 78 ? 3.450 27.125 -11.194 1.00 82.00 78 SER A O 1
ATOM 592 N N . GLN A 1 79 ? 3.528 29.299 -11.779 1.00 78.81 79 GLN A N 1
ATOM 593 C CA . GLN A 1 79 ? 4.479 29.718 -10.746 1.00 78.81 79 GLN A CA 1
ATOM 594 C C . GLN A 1 79 ? 3.781 30.226 -9.472 1.00 78.81 79 GLN A C 1
ATOM 596 O O . GLN A 1 79 ? 4.452 30.613 -8.518 1.00 78.81 79 GLN A O 1
ATOM 601 N N . GLY A 1 80 ? 2.447 30.192 -9.429 1.00 69.56 80 GLY A N 1
ATOM 602 C CA . GLY A 1 80 ? 1.671 30.562 -8.252 1.00 69.56 80 GLY A CA 1
ATOM 603 C C . GLY A 1 80 ? 0.202 30.158 -8.351 1.00 69.56 80 GLY A C 1
ATOM 604 O O . GLY A 1 80 ? -0.276 29.690 -9.385 1.00 69.56 80 GLY A O 1
ATOM 605 N N . SER A 1 81 ? -0.503 30.285 -7.230 1.00 69.25 81 SER A N 1
ATOM 606 C CA . SER A 1 81 ? -1.939 30.002 -7.111 1.00 69.25 81 SER A CA 1
ATOM 607 C C . SER A 1 81 ? -2.825 31.215 -7.409 1.00 69.25 81 SER A C 1
ATOM 609 O O . SER A 1 81 ? -4.043 31.078 -7.416 1.00 69.25 81 SER A O 1
ATOM 611 N N . ASP A 1 82 ? -2.221 32.391 -7.593 1.00 75.31 82 ASP A N 1
ATOM 612 C CA . ASP A 1 82 ? -2.896 33.653 -7.895 1.00 75.31 82 ASP A CA 1
ATOM 613 C C . ASP A 1 82 ? -2.625 34.025 -9.356 1.00 75.31 82 ASP A C 1
ATOM 615 O O . ASP A 1 82 ? -1.549 34.524 -9.689 1.00 75.31 82 ASP A O 1
ATOM 619 N N . GLU A 1 83 ? -3.567 33.717 -10.244 1.00 63.47 83 GLU A N 1
ATOM 620 C CA . GLU A 1 83 ? -3.409 33.906 -11.691 1.00 63.47 83 GLU A CA 1
ATOM 621 C C . GLU A 1 83 ? -3.217 35.380 -12.095 1.00 63.47 83 GLU A C 1
ATOM 623 O O . GLU A 1 83 ? -2.617 35.637 -13.137 1.00 63.47 83 GLU A O 1
ATOM 628 N N . GLU A 1 84 ? -3.648 36.348 -11.273 1.00 75.12 84 GLU A N 1
ATOM 629 C CA . GLU A 1 84 ? -3.542 37.785 -11.583 1.00 75.12 84 GLU A CA 1
ATOM 630 C C . GLU A 1 84 ? -2.170 38.385 -11.235 1.00 75.12 84 GLU A C 1
ATOM 632 O O . GLU A 1 84 ? -1.770 39.411 -11.794 1.00 75.12 84 GLU A O 1
ATOM 637 N N . HIS A 1 85 ? -1.429 37.758 -10.319 1.00 76.75 85 HIS A N 1
ATOM 638 C CA . HIS A 1 85 ? -0.153 38.279 -9.810 1.00 76.75 85 HIS A CA 1
ATOM 639 C C . HIS A 1 85 ? 1.023 37.308 -9.955 1.00 76.75 85 HIS A C 1
ATOM 641 O O . HIS A 1 85 ? 2.153 37.637 -9.583 1.00 76.75 85 HIS A O 1
ATOM 647 N N . SER A 1 86 ? 0.790 36.119 -10.511 1.00 74.06 86 SER A N 1
ATOM 648 C CA . SER A 1 86 ? 1.852 35.140 -10.734 1.00 74.06 86 SER A CA 1
ATOM 649 C C . SER A 1 86 ? 2.687 35.474 -11.975 1.00 74.06 86 SER A C 1
ATOM 651 O O . SER A 1 86 ? 2.155 35.938 -12.986 1.00 74.06 86 SER A O 1
ATOM 653 N N . PRO A 1 87 ? 4.000 35.180 -11.952 1.00 79.69 87 PRO A N 1
ATOM 654 C CA . PRO A 1 87 ? 4.803 35.131 -13.168 1.00 79.69 87 PRO A CA 1
ATOM 655 C C . PRO A 1 87 ? 4.163 34.204 -14.219 1.00 79.69 87 PRO A C 1
ATOM 657 O O . PRO A 1 87 ? 3.491 33.236 -13.841 1.00 79.69 87 PRO A O 1
ATOM 660 N N . PRO A 1 88 ? 4.391 34.447 -15.527 1.00 81.56 88 PRO A N 1
ATOM 661 C CA . PRO A 1 88 ? 3.848 33.596 -16.577 1.00 81.56 88 PRO A CA 1
ATOM 662 C C . PRO A 1 88 ? 4.273 32.143 -16.370 1.00 81.56 88 PRO A C 1
ATOM 664 O O . PRO A 1 88 ? 5.378 31.860 -15.895 1.00 81.56 88 PRO A O 1
ATOM 667 N N . ALA A 1 89 ? 3.390 31.218 -16.750 1.00 84.56 89 ALA A N 1
ATOM 668 C CA . ALA A 1 89 ? 3.697 29.800 -16.692 1.00 84.56 89 ALA A CA 1
ATOM 669 C C . ALA A 1 89 ? 4.985 29.509 -17.472 1.00 84.56 89 ALA A C 1
ATOM 671 O O . ALA A 1 89 ? 5.200 30.025 -18.570 1.00 84.56 89 ALA A O 1
ATOM 672 N N . VAL A 1 90 ? 5.839 28.663 -16.904 1.00 87.81 90 VAL A N 1
ATOM 673 C CA . VAL A 1 90 ? 7.088 28.248 -17.545 1.00 87.81 90 VAL A CA 1
ATOM 674 C C . VAL A 1 90 ? 6.877 26.864 -18.133 1.00 87.81 90 VAL A C 1
ATOM 676 O O . VAL A 1 90 ? 6.316 25.984 -17.478 1.00 87.81 90 VAL A O 1
ATOM 679 N N . LEU A 1 91 ? 7.321 26.666 -19.374 1.00 89.38 91 LEU A N 1
ATOM 680 C CA . LEU A 1 91 ? 7.341 25.344 -19.979 1.00 89.38 91 LEU A CA 1
ATOM 681 C C . LEU A 1 91 ? 8.456 24.532 -19.317 1.00 89.38 91 LEU A C 1
ATOM 683 O O . LEU A 1 91 ? 9.639 24.789 -19.544 1.00 89.38 91 LEU A O 1
ATOM 687 N N . THR A 1 92 ? 8.086 23.555 -18.499 1.00 86.00 92 THR A N 1
ATOM 688 C CA . THR A 1 92 ? 9.031 22.658 -17.834 1.00 86.00 92 THR A CA 1
ATOM 689 C C . THR A 1 92 ? 8.923 21.265 -18.432 1.00 86.00 92 THR A C 1
ATOM 691 O O . THR A 1 92 ? 7.864 20.837 -18.886 1.00 86.00 92 THR A O 1
ATOM 694 N N . THR A 1 93 ? 10.047 20.552 -18.498 1.00 86.44 93 THR A N 1
ATOM 695 C CA . THR A 1 93 ? 10.071 19.146 -18.919 1.00 86.44 93 THR A CA 1
ATOM 696 C C . THR A 1 93 ? 10.635 18.326 -17.769 1.00 86.44 93 THR A C 1
ATOM 698 O O . THR A 1 93 ? 11.763 18.598 -17.352 1.00 86.44 93 THR A O 1
ATOM 701 N N . PRO A 1 94 ? 9.887 17.346 -17.237 1.00 83.81 94 PRO A N 1
ATOM 702 C CA . PRO A 1 94 ? 10.392 16.516 -16.160 1.00 83.81 94 PRO A CA 1
ATOM 703 C C . PRO A 1 94 ? 11.622 15.731 -16.631 1.00 83.81 94 PRO A C 1
ATOM 705 O O . PRO A 1 94 ? 11.737 15.346 -17.793 1.00 83.81 94 PRO A O 1
ATOM 708 N N . HIS A 1 95 ? 12.561 15.475 -15.724 1.00 88.81 95 HIS A N 1
ATOM 709 C CA . HIS A 1 95 ? 13.766 14.692 -16.028 1.00 88.81 95 HIS A CA 1
ATOM 710 C C . HIS A 1 95 ? 13.550 13.177 -15.899 1.00 88.81 95 HIS A C 1
ATOM 712 O O . HIS A 1 95 ? 14.512 12.410 -15.971 1.00 88.81 95 HIS A O 1
ATOM 718 N N . TYR A 1 96 ? 12.299 12.754 -15.716 1.00 91.69 96 TYR A N 1
ATOM 719 C CA . TYR A 1 96 ? 11.908 11.390 -15.388 1.00 91.69 96 TYR A CA 1
ATOM 720 C C . TYR A 1 96 ? 10.905 10.850 -16.408 1.00 91.69 96 TYR A C 1
ATOM 722 O O . TYR A 1 96 ? 10.048 11.586 -16.898 1.00 91.69 96 TYR A O 1
ATOM 730 N N . GLU A 1 97 ? 11.027 9.567 -16.724 1.00 93.75 97 GLU A N 1
ATOM 731 C CA . GLU A 1 97 ? 10.020 8.781 -17.432 1.00 93.75 97 GLU A CA 1
ATOM 732 C C . GLU A 1 97 ? 9.174 8.007 -16.417 1.00 93.75 97 GLU A C 1
ATOM 734 O O . GLU A 1 97 ? 9.686 7.562 -15.385 1.00 93.75 97 GLU A O 1
ATOM 739 N N . ASN A 1 98 ? 7.880 7.870 -16.702 1.00 94.81 98 ASN A N 1
ATOM 740 C CA . ASN A 1 98 ? 6.956 7.149 -15.833 1.00 94.81 98 ASN A CA 1
ATOM 741 C C . ASN A 1 98 ? 6.772 5.718 -16.332 1.00 94.81 98 ASN A C 1
ATOM 743 O O . ASN A 1 98 ? 6.718 5.454 -17.533 1.00 94.81 98 ASN A O 1
ATOM 747 N N . TYR A 1 99 ? 6.635 4.806 -15.386 1.00 96.75 99 TYR A N 1
ATOM 748 C CA . TYR A 1 99 ? 6.409 3.388 -15.589 1.00 96.75 99 TYR A CA 1
ATOM 749 C C . TYR A 1 99 ? 5.030 3.050 -15.057 1.00 96.75 99 TYR A C 1
ATOM 751 O O . TYR A 1 99 ? 4.752 3.292 -13.885 1.00 96.75 99 TYR A O 1
ATOM 759 N N . ILE A 1 100 ? 4.166 2.512 -15.910 1.00 97.25 100 ILE A N 1
ATOM 760 C CA . ILE A 1 100 ? 2.772 2.257 -15.561 1.00 97.25 100 ILE A CA 1
ATOM 761 C C . ILE A 1 100 ? 2.433 0.810 -15.894 1.00 97.25 100 ILE A C 1
ATOM 763 O O . ILE A 1 100 ? 2.627 0.347 -17.015 1.00 97.25 100 ILE A O 1
ATOM 767 N N . ILE A 1 101 ? 1.897 0.099 -14.909 1.00 97.62 101 ILE A N 1
ATOM 768 C CA . ILE A 1 101 ? 1.276 -1.213 -15.072 1.00 97.62 101 ILE A CA 1
ATOM 769 C C . ILE A 1 101 ? -0.155 -1.061 -14.586 1.00 97.62 101 ILE A C 1
ATOM 771 O O . ILE A 1 101 ? -0.362 -0.643 -13.450 1.00 97.62 101 ILE A O 1
ATOM 775 N N . LYS A 1 102 ? -1.144 -1.368 -15.421 1.00 96.56 102 LYS A N 1
ATOM 776 C CA . LYS A 1 102 ? -2.566 -1.287 -15.060 1.00 96.56 102 LYS A CA 1
ATOM 777 C C . LYS A 1 102 ? -3.314 -2.469 -15.655 1.00 96.56 102 LYS A C 1
ATOM 779 O O . LYS A 1 102 ? -3.093 -2.817 -16.812 1.00 96.56 102 LYS A O 1
ATOM 784 N N . GLY A 1 103 ? -4.216 -3.063 -14.883 1.00 94.44 103 GLY A N 1
ATOM 785 C CA . GLY A 1 103 ? -5.040 -4.167 -15.357 1.00 94.44 103 GLY A CA 1
ATOM 786 C C . GLY A 1 103 ? -5.926 -4.770 -14.277 1.00 94.44 103 GLY A C 1
ATOM 787 O O . GLY A 1 103 ? -5.979 -4.293 -13.147 1.00 94.44 103 GLY A O 1
ATOM 788 N N . ASN A 1 104 ? -6.622 -5.843 -14.645 1.00 93.81 104 ASN A N 1
ATOM 789 C CA . ASN A 1 104 ? -7.412 -6.646 -13.719 1.00 93.81 104 ASN A CA 1
ATOM 790 C C . ASN A 1 104 ? -6.718 -7.988 -13.500 1.00 93.81 104 ASN A C 1
ATOM 792 O O . ASN A 1 104 ? -6.384 -8.668 -14.469 1.00 93.81 104 ASN A O 1
ATOM 796 N N . TYR A 1 105 ? -6.550 -8.390 -12.245 1.00 92.06 105 TYR A N 1
ATOM 797 C CA . TYR A 1 105 ? -6.031 -9.703 -11.873 1.00 92.06 105 TYR A CA 1
ATOM 798 C C . TYR A 1 105 ? -7.027 -10.378 -10.937 1.00 92.06 105 TYR A C 1
ATOM 800 O O . TYR A 1 105 ? -7.341 -9.838 -9.880 1.00 92.06 105 TYR A O 1
ATOM 808 N N . ARG A 1 106 ? -7.580 -11.528 -11.346 1.00 91.69 106 ARG A N 1
ATOM 809 C CA . ARG A 1 106 ? -8.597 -12.273 -10.571 1.00 91.69 106 ARG A CA 1
ATOM 810 C C . ARG A 1 106 ? -9.748 -11.393 -10.042 1.00 91.69 106 ARG A C 1
ATOM 812 O O . ARG A 1 106 ? -10.220 -11.567 -8.925 1.00 91.69 106 ARG A O 1
ATOM 819 N N . GLY A 1 107 ? -10.197 -10.428 -10.848 1.00 90.25 107 GLY A N 1
ATOM 820 C CA . GLY A 1 107 ? -11.282 -9.504 -10.488 1.00 90.25 107 GLY A CA 1
ATOM 821 C C . GLY A 1 107 ? -10.867 -8.283 -9.655 1.00 90.25 107 GLY A C 1
ATOM 822 O O . GLY A 1 107 ? -11.702 -7.415 -9.430 1.00 90.25 107 GLY A O 1
ATOM 823 N N . VAL A 1 108 ? -9.598 -8.168 -9.254 1.00 93.00 108 VAL A N 1
ATOM 824 C CA . VAL A 1 108 ? -9.047 -7.005 -8.541 1.00 93.00 108 VAL A CA 1
ATOM 825 C C . VAL A 1 108 ? -8.414 -6.039 -9.54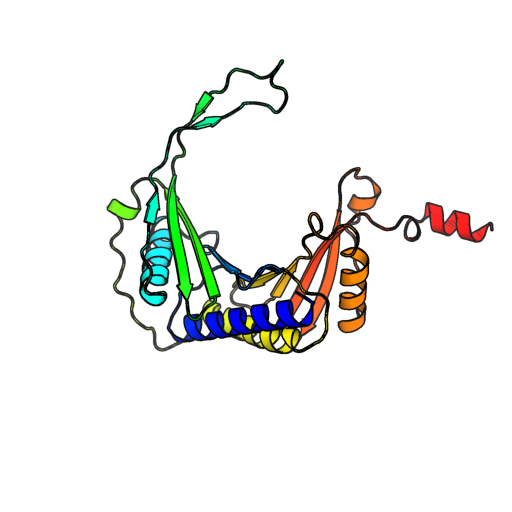1 1.00 93.00 108 VAL A C 1
ATOM 827 O O . VAL A 1 108 ? -7.620 -6.448 -10.393 1.00 93.00 108 VAL A O 1
ATOM 830 N N . ARG A 1 109 ? -8.749 -4.750 -9.436 1.00 94.12 109 ARG A N 1
ATOM 831 C CA . ARG A 1 109 ? -8.114 -3.678 -10.213 1.00 94.12 109 ARG A CA 1
ATOM 832 C C . ARG A 1 109 ? -6.744 -3.392 -9.617 1.00 94.12 109 ARG A C 1
ATOM 834 O O . ARG A 1 109 ? -6.646 -2.899 -8.499 1.00 94.12 109 ARG A O 1
ATOM 841 N N . LEU A 1 110 ? -5.692 -3.689 -10.367 1.00 94.31 110 LEU A N 1
ATOM 842 C CA . LEU A 1 110 ? -4.316 -3.446 -9.959 1.00 94.31 110 LEU A CA 1
ATOM 843 C C . LEU A 1 110 ? -3.720 -2.329 -10.808 1.00 94.31 110 LEU A C 1
ATOM 845 O O . LEU A 1 110 ? -3.828 -2.321 -12.037 1.00 94.31 110 LEU A O 1
ATOM 849 N N . SER A 1 111 ? -3.040 -1.405 -10.146 1.00 95.00 111 SER A N 1
ATOM 850 C CA . SER A 1 111 ? -2.154 -0.448 -10.797 1.00 95.00 111 SER A CA 1
ATOM 851 C C . SER A 1 111 ? -0.836 -0.405 -10.053 1.00 95.00 111 SER A C 1
ATOM 853 O O . SER A 1 111 ? -0.858 -0.390 -8.833 1.00 95.00 111 SER A O 1
ATOM 855 N N . CYS A 1 112 ? 0.290 -0.367 -10.747 1.00 95.94 112 CYS A N 1
ATOM 856 C CA . CYS A 1 112 ? 1.591 -0.108 -10.153 1.00 95.94 112 CYS A CA 1
ATOM 857 C C . CYS A 1 112 ? 2.263 1.006 -10.948 1.00 95.94 112 CYS A C 1
ATOM 859 O O . CYS A 1 112 ? 2.332 0.935 -12.179 1.00 95.94 112 CYS A O 1
ATOM 861 N N . GLU A 1 113 ? 2.709 2.045 -10.253 1.00 95.88 113 GLU A N 1
ATOM 862 C CA . GLU A 1 113 ? 3.321 3.219 -10.860 1.00 95.88 113 GLU A CA 1
ATOM 863 C C . GLU A 1 113 ? 4.708 3.455 -10.266 1.00 95.88 113 GLU A C 1
ATOM 865 O O . GLU A 1 113 ? 4.921 3.397 -9.055 1.00 95.88 113 GLU A O 1
ATOM 870 N N . GLY A 1 114 ? 5.669 3.716 -11.142 1.00 94.31 114 GLY A N 1
ATOM 871 C CA . GLY A 1 114 ? 7.032 4.065 -10.782 1.00 94.31 114 GLY A CA 1
ATOM 872 C C . GLY A 1 114 ? 7.558 5.161 -11.694 1.00 94.31 114 GLY A C 1
ATOM 873 O O . GLY A 1 114 ? 6.949 5.511 -12.703 1.00 94.31 114 GLY A O 1
ATOM 874 N N . SER A 1 115 ? 8.721 5.689 -11.354 1.00 93.88 115 SER A N 1
ATOM 875 C CA . SER A 1 115 ? 9.426 6.650 -12.192 1.00 93.88 115 SER A CA 1
ATOM 876 C C . SER A 1 115 ? 10.922 6.427 -12.073 1.00 93.88 115 SER A C 1
ATOM 878 O O . SER A 1 115 ? 11.404 5.984 -11.028 1.00 93.88 115 SER A O 1
ATOM 880 N N . ALA A 1 116 ? 11.648 6.767 -13.127 1.00 94.62 116 ALA A N 1
ATOM 881 C CA . ALA A 1 116 ? 13.103 6.812 -13.119 1.00 94.62 116 ALA A CA 1
ATOM 882 C C . ALA A 1 116 ? 13.591 7.904 -14.064 1.00 94.62 116 ALA A C 1
ATOM 884 O O . ALA A 1 116 ? 12.826 8.432 -14.874 1.00 94.62 116 ALA A O 1
ATOM 885 N N . ARG A 1 117 ? 14.872 8.262 -13.984 1.00 94.44 117 ARG A N 1
ATOM 886 C CA . ARG A 1 117 ? 15.466 9.246 -14.895 1.00 94.44 117 ARG A CA 1
ATOM 887 C C . ARG A 1 117 ? 15.252 8.863 -16.363 1.00 94.44 117 ARG A C 1
ATOM 889 O O . ARG A 1 117 ? 15.362 7.696 -16.739 1.00 94.44 117 ARG A O 1
ATOM 896 N N . ALA A 1 118 ? 14.985 9.854 -17.206 1.00 93.12 118 ALA A N 1
ATOM 897 C CA . ALA A 1 118 ? 14.692 9.647 -18.620 1.00 93.12 118 ALA A CA 1
ATOM 898 C C . ALA A 1 118 ? 15.788 8.835 -19.341 1.00 93.12 118 ALA A C 1
ATOM 900 O O . ALA A 1 118 ? 16.984 9.128 -19.234 1.00 93.12 118 ALA A O 1
ATOM 901 N N . GLY A 1 119 ? 15.376 7.830 -20.119 1.00 92.06 119 GLY A N 1
ATOM 902 C CA . GLY A 1 119 ? 16.271 6.942 -20.858 1.00 92.06 119 GLY A CA 1
ATOM 903 C C . GLY A 1 119 ? 16.833 5.774 -20.045 1.00 92.06 119 GLY A C 1
ATOM 904 O O . GLY A 1 119 ? 17.647 5.018 -20.586 1.00 92.06 119 GLY A O 1
ATOM 905 N N . THR A 1 120 ? 16.408 5.598 -18.792 1.00 95.25 120 THR A N 1
ATOM 906 C CA . THR A 1 120 ? 16.780 4.447 -17.961 1.00 95.25 120 THR A CA 1
ATOM 907 C C . THR A 1 120 ? 16.313 3.148 -18.604 1.00 95.25 120 THR A C 1
ATOM 909 O O . THR A 1 120 ? 17.123 2.234 -18.776 1.00 95.25 120 THR A O 1
ATOM 912 N N . ALA A 1 121 ? 15.065 3.076 -19.069 1.00 92.44 121 ALA A N 1
ATOM 913 C CA . ALA A 1 121 ? 14.515 1.872 -19.683 1.00 92.44 121 ALA A CA 1
ATOM 914 C C . ALA A 1 121 ? 15.308 1.401 -20.915 1.00 92.44 121 ALA A C 1
ATOM 916 O O . ALA A 1 121 ? 15.476 0.203 -21.133 1.00 92.44 121 ALA A O 1
ATOM 917 N N . LYS A 1 122 ? 15.862 2.338 -21.698 1.00 92.31 122 LYS A N 1
ATOM 918 C CA . LYS A 1 122 ? 16.667 2.034 -22.897 1.00 92.31 122 LYS A CA 1
ATOM 919 C C . LYS A 1 122 ? 18.066 1.503 -22.578 1.00 92.31 122 LYS A C 1
ATOM 921 O O . LYS A 1 122 ? 18.663 0.835 -23.414 1.00 92.31 122 LYS A O 1
ATOM 926 N N . LYS A 1 123 ? 18.616 1.864 -21.417 1.00 93.25 123 LYS A N 1
ATOM 927 C CA . LYS A 1 123 ? 20.011 1.583 -21.033 1.00 93.25 123 LYS A CA 1
ATOM 928 C C . LYS A 1 123 ? 20.139 0.437 -20.035 1.00 93.25 123 LYS A C 1
ATOM 930 O O . LYS A 1 123 ? 21.246 -0.030 -19.785 1.00 93.25 123 LYS A O 1
ATOM 935 N N . THR A 1 124 ? 19.030 0.010 -19.442 1.00 92.75 124 THR A N 1
ATOM 936 C CA . THR A 1 124 ? 19.037 -0.986 -18.373 1.00 92.75 124 THR A CA 1
ATOM 937 C C . THR A 1 124 ? 18.833 -2.380 -18.940 1.00 92.75 124 THR A C 1
ATOM 939 O O . THR A 1 124 ? 17.775 -2.696 -19.481 1.00 92.75 124 THR A O 1
ATOM 942 N N . ASN A 1 125 ? 19.826 -3.244 -18.747 1.00 89.94 125 ASN A N 1
ATOM 943 C CA . ASN A 1 125 ? 19.658 -4.676 -18.951 1.00 89.94 125 ASN A CA 1
ATOM 944 C C . ASN A 1 125 ? 19.012 -5.272 -17.702 1.00 89.94 125 ASN A C 1
ATOM 946 O O . ASN A 1 125 ? 19.650 -5.357 -16.655 1.00 89.94 125 ASN A O 1
ATOM 950 N N . VAL A 1 126 ? 17.749 -5.679 -17.810 1.00 88.62 126 VAL A N 1
ATOM 951 C CA . VAL A 1 126 ? 17.036 -6.290 -16.686 1.00 88.62 126 VAL A CA 1
ATOM 952 C C . VAL A 1 126 ? 17.522 -7.731 -16.510 1.00 88.62 126 VAL A C 1
ATOM 954 O O . VAL A 1 126 ? 17.432 -8.520 -17.461 1.00 88.62 126 VAL A O 1
ATOM 957 N N . PRO A 1 127 ? 18.039 -8.109 -15.326 1.00 82.81 127 PRO A N 1
ATOM 958 C CA . PRO A 1 127 ? 18.409 -9.489 -15.048 1.00 82.81 127 PRO A CA 1
ATOM 959 C C . PRO A 1 127 ? 17.230 -10.432 -15.298 1.00 82.81 127 PRO A C 1
ATOM 961 O O . PRO A 1 127 ? 16.070 -10.079 -15.100 1.00 82.81 127 PRO A O 1
ATOM 964 N N . LYS A 1 128 ? 17.496 -11.673 -15.716 1.00 79.62 128 LYS A N 1
ATOM 965 C CA . LYS A 1 128 ? 16.417 -12.666 -15.781 1.00 79.62 128 LYS A CA 1
ATOM 966 C C . LYS A 1 128 ? 15.878 -12.886 -14.372 1.00 79.62 128 LYS A C 1
ATOM 968 O O . LYS A 1 128 ? 16.652 -13.215 -13.478 1.00 79.62 128 LYS A O 1
ATOM 973 N N . PHE A 1 129 ? 14.559 -12.775 -14.223 1.00 68.31 129 PHE A N 1
ATOM 974 C CA . PHE A 1 129 ? 13.861 -13.131 -12.993 1.00 68.31 129 PHE A CA 1
ATOM 975 C C . PHE A 1 129 ? 14.266 -14.552 -12.575 1.00 68.31 129 PHE A C 1
ATOM 977 O O . PHE A 1 129 ? 13.925 -15.523 -13.260 1.00 68.31 129 PHE A O 1
ATOM 984 N N . ARG A 1 130 ? 15.042 -14.668 -11.496 1.00 63.91 130 ARG A N 1
ATOM 985 C CA . ARG A 1 130 ? 15.376 -15.944 -10.867 1.00 63.91 130 ARG A CA 1
ATOM 986 C C . ARG A 1 130 ? 14.493 -16.056 -9.642 1.00 63.91 130 ARG A C 1
ATOM 988 O O . ARG A 1 130 ? 14.597 -15.229 -8.750 1.00 63.91 130 ARG A O 1
ATOM 995 N N . LYS A 1 131 ? 13.647 -17.084 -9.607 1.00 57.97 131 LYS A N 1
ATOM 996 C CA . LYS A 1 131 ? 12.881 -17.424 -8.410 1.00 57.97 131 LYS A CA 1
ATOM 997 C C . LYS A 1 131 ? 13.890 -17.894 -7.355 1.00 57.97 131 LYS A C 1
ATOM 999 O O . LYS A 1 131 ? 14.365 -19.030 -7.414 1.00 57.97 131 LYS A O 1
ATOM 1004 N N . THR A 1 132 ? 14.337 -16.992 -6.487 1.00 55.94 132 THR A N 1
ATOM 1005 C CA . THR A 1 132 ? 15.182 -17.330 -5.339 1.00 55.94 132 THR A CA 1
ATOM 1006 C C . THR A 1 132 ? 14.384 -18.257 -4.425 1.00 55.94 132 THR A C 1
ATOM 1008 O O . THR A 1 132 ? 13.195 -18.054 -4.206 1.00 55.94 132 THR A O 1
ATOM 1011 N N . ARG A 1 133 ? 15.014 -19.345 -3.961 1.00 52.06 133 ARG A N 1
ATOM 1012 C CA . ARG A 1 133 ? 14.341 -20.384 -3.158 1.00 52.06 133 ARG A CA 1
ATOM 1013 C C . ARG A 1 133 ? 14.026 -19.941 -1.727 1.00 52.06 133 ARG A C 1
ATOM 1015 O O . ARG A 1 133 ? 13.162 -20.549 -1.110 1.00 52.06 133 ARG A O 1
ATOM 1022 N N . SER A 1 134 ? 14.714 -18.920 -1.224 1.00 53.41 134 SER A N 1
ATOM 1023 C CA . SER A 1 134 ? 14.429 -18.315 0.077 1.00 53.41 134 SER A CA 1
ATOM 1024 C C . SER A 1 134 ? 13.654 -17.018 -0.138 1.00 53.41 134 SER A C 1
ATOM 1026 O O . SER A 1 134 ? 14.098 -16.217 -0.970 1.00 53.41 134 SER A O 1
ATOM 1028 N N . PRO A 1 135 ? 12.530 -16.804 0.569 1.00 65.38 135 PRO A N 1
ATOM 1029 C CA . PRO A 1 135 ? 11.816 -15.543 0.492 1.00 65.38 135 PRO A CA 1
ATOM 1030 C C . PRO A 1 135 ? 12.722 -14.435 1.031 1.00 65.38 135 PRO A C 1
ATOM 1032 O O . PRO A 1 135 ? 13.369 -14.576 2.070 1.00 65.38 135 PRO A O 1
ATOM 1035 N N . GLU A 1 136 ? 12.821 -13.358 0.262 1.00 83.19 136 GLU A N 1
ATOM 1036 C CA . GLU A 1 136 ? 13.497 -12.136 0.677 1.00 83.19 136 GLU A CA 1
ATOM 1037 C C . GLU A 1 136 ? 12.842 -11.618 1.972 1.00 83.19 136 GLU A C 1
ATOM 1039 O O . GLU A 1 136 ? 11.612 -11.649 2.053 1.00 83.19 136 GLU A O 1
ATOM 1044 N N . PRO A 1 137 ? 13.606 -11.155 2.984 1.00 88.56 137 PRO A N 1
ATOM 1045 C CA . PRO A 1 137 ? 13.047 -10.717 4.269 1.00 88.56 137 PRO A CA 1
ATOM 1046 C C . PRO A 1 137 ? 11.894 -9.717 4.125 1.00 88.56 137 PRO A C 1
ATOM 1048 O O . PRO A 1 137 ? 10.855 -9.873 4.763 1.00 88.56 137 PRO A O 1
ATOM 1051 N N . ALA A 1 138 ? 12.027 -8.770 3.194 1.00 89.00 138 ALA A N 1
ATOM 1052 C CA . ALA A 1 138 ? 10.976 -7.824 2.846 1.00 89.00 138 ALA A CA 1
ATOM 1053 C C . ALA A 1 138 ? 9.679 -8.504 2.365 1.00 89.00 138 ALA A C 1
ATOM 1055 O O . ALA A 1 138 ? 8.596 -8.101 2.779 1.00 89.00 138 ALA A O 1
ATOM 1056 N N . VAL A 1 139 ? 9.763 -9.550 1.532 1.00 90.06 139 VAL A N 1
ATOM 1057 C CA . VAL A 1 139 ? 8.581 -10.307 1.073 1.00 90.06 139 VAL A CA 1
ATOM 1058 C C . VAL A 1 139 ? 7.936 -11.053 2.238 1.00 90.06 139 VAL A C 1
ATOM 1060 O O . VAL A 1 139 ? 6.716 -11.016 2.376 1.00 90.06 139 VAL A O 1
ATOM 1063 N N . THR A 1 140 ? 8.737 -11.684 3.102 1.00 91.62 140 THR A N 1
ATOM 1064 C CA . THR A 1 140 ? 8.234 -12.367 4.305 1.00 91.62 140 THR A CA 1
ATOM 1065 C C . THR A 1 140 ? 7.462 -11.403 5.206 1.00 91.62 140 THR A C 1
ATOM 1067 O O . THR A 1 140 ? 6.320 -11.680 5.561 1.00 91.62 140 THR A O 1
ATOM 1070 N N . ALA A 1 141 ? 8.027 -10.226 5.487 1.00 91.69 141 ALA A N 1
ATOM 1071 C CA . ALA A 1 141 ? 7.369 -9.186 6.274 1.00 91.69 141 ALA A CA 1
ATOM 1072 C C . ALA A 1 141 ? 6.046 -8.707 5.650 1.00 91.69 141 ALA A C 1
ATOM 1074 O O . ALA A 1 141 ? 5.067 -8.453 6.354 1.00 91.69 141 ALA A O 1
ATOM 1075 N N . GLN A 1 142 ? 5.982 -8.588 4.321 1.00 92.56 142 GLN A N 1
ATOM 1076 C CA . GLN A 1 142 ? 4.746 -8.208 3.633 1.00 92.56 142 GLN A CA 1
ATOM 1077 C C . GLN A 1 142 ? 3.683 -9.307 3.681 1.00 92.56 142 GLN A C 1
ATOM 1079 O O . GLN A 1 142 ? 2.508 -8.989 3.852 1.00 92.56 142 GLN A O 1
ATOM 1084 N N . LEU A 1 143 ? 4.080 -10.576 3.572 1.00 93.94 143 LEU A N 1
ATOM 1085 C CA . LEU A 1 143 ? 3.178 -11.717 3.726 1.00 93.94 143 LEU A CA 1
ATOM 1086 C C . LEU A 1 143 ? 2.602 -11.788 5.146 1.00 93.94 143 LEU A C 1
ATOM 1088 O O . LEU A 1 143 ? 1.392 -11.935 5.298 1.00 93.94 143 LEU A O 1
ATOM 1092 N N . GLU A 1 144 ? 3.431 -11.608 6.175 1.00 93.62 144 GLU A N 1
ATOM 1093 C CA . GLU A 1 144 ? 2.987 -11.556 7.574 1.00 93.62 144 GLU A CA 1
ATOM 1094 C C . GLU A 1 144 ? 2.017 -10.389 7.822 1.00 93.62 144 GLU A C 1
ATOM 1096 O O . GLU A 1 144 ? 0.955 -10.573 8.421 1.00 93.62 144 GLU A O 1
ATOM 1101 N N . ALA A 1 145 ? 2.320 -9.197 7.292 1.00 93.62 145 ALA A N 1
ATOM 1102 C CA . ALA A 1 145 ? 1.427 -8.044 7.388 1.00 93.62 145 ALA A CA 1
ATOM 1103 C C . ALA A 1 145 ? 0.088 -8.275 6.661 1.00 93.62 145 ALA A C 1
ATOM 1105 O O . ALA A 1 145 ? -0.967 -7.915 7.184 1.00 93.62 145 ALA A O 1
ATOM 1106 N N . LEU A 1 146 ? 0.106 -8.890 5.473 1.00 94.81 146 LEU A N 1
ATOM 1107 C CA . LEU A 1 146 ? -1.105 -9.225 4.719 1.00 94.81 146 LEU A CA 1
ATOM 1108 C C . LEU A 1 146 ? -1.946 -10.300 5.411 1.00 94.81 146 LEU A C 1
ATOM 1110 O O . LEU A 1 146 ? -3.171 -10.201 5.398 1.00 94.81 146 LEU A O 1
ATOM 1114 N N . ALA A 1 147 ? -1.316 -11.290 6.044 1.00 94.31 147 ALA A N 1
ATOM 1115 C CA . ALA A 1 147 ? -2.017 -12.303 6.825 1.00 94.31 147 ALA A CA 1
ATOM 1116 C C . ALA A 1 147 ? -2.741 -11.676 8.031 1.00 94.31 147 ALA A C 1
ATOM 1118 O O . ALA A 1 147 ? -3.935 -11.919 8.222 1.00 94.31 147 ALA A O 1
ATOM 1119 N N . ALA A 1 148 ? -2.064 -10.797 8.780 1.00 93.94 148 ALA A N 1
ATOM 1120 C CA . ALA A 1 148 ? -2.677 -10.048 9.881 1.00 93.94 148 ALA A CA 1
ATOM 1121 C C . ALA A 1 148 ? -3.820 -9.140 9.389 1.00 93.94 148 ALA A C 1
ATOM 1123 O O . ALA A 1 148 ? -4.894 -9.088 9.991 1.00 93.94 148 ALA A O 1
ATOM 1124 N N . LEU A 1 149 ? -3.631 -8.464 8.248 1.00 94.81 149 LEU A N 1
ATOM 1125 C CA . LEU A 1 149 ? -4.685 -7.681 7.602 1.00 94.81 149 LEU A CA 1
ATOM 1126 C C . LEU A 1 149 ? -5.895 -8.553 7.249 1.00 94.81 149 LEU A C 1
ATOM 1128 O O . LEU A 1 149 ? -7.033 -8.177 7.522 1.00 94.81 149 LEU A O 1
ATOM 1132 N N . ARG A 1 150 ? -5.668 -9.725 6.656 1.00 93.38 150 ARG A N 1
ATOM 1133 C CA . ARG A 1 150 ? -6.745 -10.633 6.264 1.00 93.38 150 ARG A CA 1
ATOM 1134 C C . ARG A 1 150 ? -7.574 -11.081 7.464 1.00 93.38 150 ARG A C 1
ATOM 1136 O O . ARG A 1 150 ? -8.801 -11.122 7.359 1.00 93.38 150 ARG A O 1
ATOM 1143 N N . GLY A 1 151 ? -6.916 -11.353 8.593 1.00 91.44 151 GLY A N 1
ATOM 1144 C CA . GLY A 1 151 ? -7.571 -11.606 9.874 1.00 91.44 151 GLY A CA 1
ATOM 1145 C C . GLY A 1 151 ? -8.409 -10.411 10.335 1.00 91.44 151 GLY A C 1
ATOM 1146 O O . GLY A 1 151 ? -9.589 -10.569 10.646 1.00 91.44 151 GLY A O 1
ATOM 1147 N N . LEU A 1 152 ? -7.849 -9.199 10.290 1.00 92.31 152 LEU A N 1
ATOM 1148 C CA . LEU A 1 152 ? -8.545 -7.971 10.691 1.00 92.31 152 LEU A CA 1
ATOM 1149 C C . LEU A 1 152 ? -9.794 -7.664 9.872 1.00 92.31 152 LEU A C 1
ATOM 1151 O O . LEU A 1 152 ? -10.789 -7.213 10.430 1.00 92.31 152 LEU A O 1
ATOM 1155 N N . LEU A 1 153 ? -9.761 -7.917 8.566 1.00 91.81 153 LEU A N 1
ATOM 1156 C CA . LEU A 1 153 ? -10.888 -7.643 7.671 1.00 91.81 153 LEU A CA 1
ATOM 1157 C C . LEU A 1 153 ? -12.095 -8.558 7.923 1.00 91.81 153 LEU A C 1
ATOM 1159 O O . LEU A 1 153 ? -13.181 -8.273 7.430 1.00 91.81 153 LEU A O 1
ATOM 1163 N N . SER A 1 154 ? -11.926 -9.629 8.705 1.00 87.25 154 SER A N 1
ATOM 1164 C CA . SER A 1 154 ? -13.049 -10.443 9.184 1.00 87.25 154 SER A CA 1
ATOM 1165 C C . SER A 1 154 ? -13.802 -9.809 10.361 1.00 87.25 154 SER A C 1
ATOM 1167 O O . SER A 1 154 ? -14.925 -10.216 10.662 1.00 87.25 154 SER A O 1
ATOM 1169 N N . ALA A 1 155 ? -13.215 -8.804 11.020 1.00 85.12 155 ALA A N 1
ATOM 1170 C CA . ALA A 1 155 ? -13.889 -8.032 12.051 1.00 85.12 155 ALA A CA 1
ATOM 1171 C C . ALA A 1 155 ? -14.790 -6.966 11.406 1.00 85.12 155 ALA A C 1
ATOM 1173 O O . ALA A 1 155 ? -14.387 -6.296 10.457 1.00 85.12 155 ALA A O 1
ATOM 1174 N N . ASP A 1 156 ? -15.998 -6.762 11.942 1.00 86.75 156 ASP A N 1
ATOM 1175 C CA . ASP A 1 156 ? -16.950 -5.738 11.473 1.00 86.75 156 ASP A CA 1
ATOM 1176 C C . ASP A 1 156 ? -16.536 -4.313 11.906 1.00 86.75 156 ASP A C 1
ATOM 1178 O O . ASP A 1 156 ? -17.260 -3.582 12.588 1.00 86.75 156 ASP A O 1
ATOM 1182 N N . LEU A 1 157 ? -15.317 -3.921 11.538 1.00 90.62 157 LEU A N 1
ATOM 1183 C CA . LEU A 1 157 ? -14.704 -2.640 11.867 1.00 90.62 157 LEU A CA 1
ATOM 1184 C C . LEU A 1 157 ? -14.878 -1.632 10.722 1.00 90.62 157 LEU A C 1
ATOM 1186 O O . LEU A 1 157 ? -15.117 -2.008 9.571 1.00 90.62 157 LEU A O 1
ATOM 1190 N N . PRO A 1 158 ? -14.772 -0.319 11.000 1.00 91.50 158 PRO A N 1
ATOM 1191 C CA . PRO A 1 158 ? -14.771 0.686 9.946 1.00 91.50 158 PRO A CA 1
ATOM 1192 C C . PRO A 1 158 ? -13.670 0.428 8.915 1.00 91.50 158 PRO A C 1
ATOM 1194 O O . PRO A 1 158 ? -12.504 0.295 9.282 1.00 91.50 158 PRO A O 1
ATOM 1197 N N . ALA A 1 159 ? -14.026 0.419 7.629 1.00 90.44 159 ALA A N 1
ATOM 1198 C CA . ALA A 1 159 ? -13.068 0.194 6.550 1.00 90.44 159 ALA A CA 1
ATOM 1199 C C . ALA A 1 159 ? -11.961 1.263 6.546 1.00 90.44 159 ALA A C 1
ATOM 1201 O O . ALA A 1 159 ? -12.203 2.444 6.809 1.00 90.44 159 ALA A O 1
ATOM 1202 N N . LEU A 1 160 ? -10.738 0.860 6.221 1.00 91.56 160 LEU A N 1
ATOM 1203 C CA . LEU A 1 160 ? -9.569 1.737 6.140 1.00 91.56 160 LEU A CA 1
ATOM 1204 C C . LEU A 1 160 ? -8.908 1.591 4.773 1.00 91.56 160 LEU A C 1
ATOM 1206 O O . LEU A 1 160 ? -9.058 0.557 4.139 1.00 91.56 160 LEU A O 1
ATOM 1210 N N . SER A 1 161 ? -8.148 2.587 4.323 1.00 91.25 161 SER A N 1
ATOM 1211 C CA . SER A 1 161 ? -7.188 2.367 3.237 1.00 91.25 161 SER A CA 1
ATOM 1212 C C . SER A 1 161 ? -5.910 1.785 3.832 1.00 91.25 161 SER A C 1
ATOM 1214 O O . SER A 1 161 ? -5.344 2.376 4.744 1.00 91.25 161 SER A O 1
ATOM 1216 N N . TRP A 1 162 ? -5.441 0.641 3.346 1.00 92.94 162 TRP A N 1
ATOM 1217 C CA . TRP A 1 162 ? -4.329 -0.099 3.942 1.00 92.94 162 TRP A CA 1
ATOM 1218 C C . TRP A 1 162 ? -3.055 0.072 3.137 1.00 92.94 162 TRP A C 1
ATOM 1220 O O . TRP A 1 162 ? -3.020 -0.279 1.961 1.00 92.94 162 TRP A O 1
ATOM 1230 N N . ARG A 1 163 ? -1.988 0.550 3.780 1.00 89.56 163 ARG A N 1
ATOM 1231 C CA . ARG A 1 163 ? -0.642 0.556 3.206 1.00 89.56 163 ARG A CA 1
ATOM 1232 C C . ARG A 1 163 ? 0.145 -0.644 3.728 1.00 89.56 163 ARG A C 1
ATOM 1234 O O . ARG A 1 163 ? 0.369 -0.755 4.933 1.00 89.56 163 ARG A O 1
ATOM 1241 N N . VAL A 1 164 ? 0.597 -1.493 2.812 1.00 87.56 164 VAL A N 1
ATOM 1242 C CA . VAL A 1 164 ? 1.491 -2.629 3.057 1.00 87.56 164 VAL A CA 1
ATOM 1243 C C . VAL A 1 164 ? 2.861 -2.266 2.504 1.00 87.56 164 VAL A C 1
ATOM 1245 O O . VAL A 1 164 ? 3.053 -2.154 1.291 1.00 87.56 164 VAL A O 1
ATOM 1248 N N . ARG A 1 165 ? 3.824 -2.048 3.397 1.00 81.81 165 ARG A N 1
ATOM 1249 C CA . ARG A 1 165 ? 5.179 -1.619 3.050 1.00 81.81 165 ARG A CA 1
ATOM 1250 C C . ARG A 1 165 ? 6.198 -2.426 3.853 1.00 81.81 165 ARG A C 1
ATOM 1252 O O . ARG A 1 165 ? 6.021 -2.532 5.063 1.00 81.81 165 ARG A O 1
ATOM 1259 N N . PRO A 1 166 ? 7.291 -2.895 3.232 1.00 71.75 166 PRO A N 1
ATOM 1260 C CA . PRO A 1 166 ? 8.441 -3.368 3.981 1.00 71.75 166 PRO A CA 1
ATOM 1261 C C . PRO A 1 166 ? 9.186 -2.142 4.520 1.00 71.75 166 PRO A C 1
ATOM 1263 O O . PRO A 1 166 ? 9.753 -1.351 3.762 1.00 71.75 166 PRO A O 1
ATOM 1266 N N . GLU A 1 167 ? 9.132 -1.918 5.828 1.00 74.50 167 GLU A N 1
ATOM 1267 C CA . GLU A 1 167 ? 9.986 -0.926 6.486 1.00 74.50 167 GLU A CA 1
ATOM 1268 C C . GLU A 1 167 ? 10.955 -1.677 7.390 1.00 74.50 167 GLU A C 1
ATOM 1270 O O . GLU A 1 167 ? 10.540 -2.308 8.360 1.00 74.50 167 GLU A O 1
ATOM 1275 N N . HIS A 1 168 ? 12.243 -1.594 7.051 1.00 79.19 168 HIS A N 1
ATOM 1276 C CA . HIS A 1 168 ? 13.336 -2.283 7.747 1.00 79.19 168 HIS A CA 1
ATOM 1277 C C . HIS A 1 168 ? 13.144 -3.806 7.851 1.00 79.19 168 HIS A C 1
ATOM 1279 O O . HIS A 1 168 ? 13.536 -4.399 8.847 1.00 79.19 168 HIS A O 1
ATOM 1285 N N . ASP A 1 169 ? 12.522 -4.423 6.840 1.00 82.88 169 ASP A N 1
ATOM 1286 C CA . ASP A 1 169 ? 12.226 -5.864 6.797 1.00 82.88 169 ASP A CA 1
ATOM 1287 C C . ASP A 1 169 ? 11.332 -6.378 7.942 1.00 82.88 169 ASP A C 1
ATOM 1289 O O . ASP A 1 169 ? 11.279 -7.578 8.199 1.00 82.88 169 ASP A O 1
ATOM 1293 N N . GLU A 1 170 ? 10.592 -5.485 8.606 1.00 86.19 170 GLU A N 1
ATOM 1294 C CA . GLU A 1 170 ? 9.636 -5.837 9.658 1.00 86.19 170 GLU A CA 1
ATOM 1295 C C . GLU A 1 170 ? 8.189 -5.728 9.156 1.00 86.19 170 GLU A C 1
ATOM 1297 O O . GLU A 1 170 ? 7.848 -4.756 8.461 1.00 86.19 170 GLU A O 1
ATOM 1302 N N . PRO A 1 171 ? 7.308 -6.679 9.525 1.00 87.56 171 PRO A N 1
ATOM 1303 C CA . PRO A 1 171 ? 5.899 -6.613 9.169 1.00 87.56 171 PRO A CA 1
ATOM 1304 C C . PRO A 1 171 ? 5.251 -5.413 9.855 1.00 87.56 171 PRO A C 1
ATOM 1306 O O . PRO A 1 171 ? 5.437 -5.186 11.048 1.00 87.56 171 PRO A O 1
ATOM 1309 N N . ARG A 1 172 ? 4.465 -4.631 9.113 1.00 88.38 172 ARG A N 1
ATOM 1310 C CA . ARG A 1 172 ? 3.674 -3.533 9.680 1.00 88.38 172 ARG A CA 1
ATOM 1311 C C . ARG A 1 172 ? 2.499 -3.158 8.801 1.00 88.38 172 ARG A C 1
ATOM 1313 O O . ARG A 1 172 ? 2.564 -3.252 7.574 1.00 88.38 172 ARG A O 1
ATOM 1320 N N . LEU A 1 173 ? 1.456 -2.654 9.446 1.00 89.94 173 LEU A N 1
ATOM 1321 C CA . LEU A 1 173 ? 0.281 -2.096 8.795 1.00 89.94 173 LEU A CA 1
ATOM 1322 C C . LEU A 1 173 ? 0.158 -0.616 9.155 1.00 89.94 173 LEU A C 1
ATOM 1324 O O . LEU A 1 173 ? 0.106 -0.239 10.326 1.00 89.94 173 LEU A O 1
ATOM 1328 N N . ALA A 1 174 ? 0.092 0.233 8.133 1.00 89.19 174 ALA A N 1
ATOM 1329 C CA . ALA A 1 174 ? -0.073 1.676 8.300 1.00 89.19 174 ALA A CA 1
ATOM 1330 C C . ALA A 1 174 ? -1.331 2.155 7.567 1.00 89.19 174 ALA A C 1
ATOM 1332 O O . ALA A 1 174 ? -1.227 2.793 6.514 1.00 89.19 174 ALA A O 1
ATOM 1333 N N . PRO A 1 175 ? -2.531 1.782 8.039 1.00 91.19 175 PRO A N 1
ATOM 1334 C CA . PRO A 1 175 ? -3.747 2.213 7.388 1.00 91.19 175 PRO A CA 1
ATOM 1335 C C . PRO A 1 175 ? -4.093 3.676 7.673 1.00 91.19 175 PRO A C 1
ATOM 1337 O O . PRO A 1 175 ? -3.680 4.286 8.663 1.00 91.19 175 PRO A O 1
ATOM 1340 N N . GLU A 1 176 ? -4.921 4.223 6.799 1.00 91.56 176 GLU A N 1
ATOM 1341 C CA . GLU A 1 176 ? -5.366 5.604 6.829 1.00 91.56 176 GLU A CA 1
ATOM 1342 C C . GLU A 1 176 ? -6.886 5.685 6.663 1.00 91.56 176 GLU A C 1
ATOM 1344 O O . GLU A 1 176 ? -7.498 4.985 5.847 1.00 91.56 176 GLU A O 1
ATOM 1349 N N . ILE A 1 177 ? -7.499 6.582 7.429 1.00 89.31 177 ILE A N 1
ATOM 1350 C CA . ILE A 1 177 ? -8.856 7.057 7.190 1.00 89.31 177 ILE A CA 1
ATOM 1351 C C . ILE A 1 177 ? -8.766 8.263 6.257 1.00 89.31 177 ILE A C 1
ATOM 1353 O O . ILE A 1 177 ? -8.246 9.308 6.649 1.00 89.31 177 ILE A O 1
ATOM 1357 N N . SER A 1 178 ? -9.330 8.149 5.052 1.00 83.94 178 SER A N 1
ATOM 1358 C CA . SER A 1 178 ? -9.425 9.253 4.085 1.00 83.94 178 SER A CA 1
ATOM 1359 C C . SER A 1 178 ? -10.315 10.379 4.631 1.00 83.94 178 SER A C 1
ATOM 1361 O O . SER A 1 178 ? -11.524 10.435 4.380 1.00 83.94 178 SER A O 1
ATOM 1363 N N . THR A 1 179 ? -9.743 11.296 5.421 1.00 81.12 179 THR A N 1
ATOM 1364 C CA . THR A 1 179 ? -10.537 12.303 6.139 1.00 81.12 179 THR A CA 1
ATOM 1365 C C . THR A 1 179 ? -11.223 13.292 5.211 1.00 81.12 179 THR A C 1
ATOM 1367 O O . THR A 1 179 ? -12.235 13.878 5.587 1.00 81.12 179 THR A O 1
ATOM 1370 N N . TYR A 1 180 ? -10.688 13.496 4.006 1.00 79.19 180 TYR A N 1
ATOM 1371 C CA . TYR A 1 180 ? -11.317 14.351 3.005 1.00 79.19 180 TYR A CA 1
ATOM 1372 C C . TYR A 1 180 ? -12.659 13.767 2.550 1.00 79.19 180 TYR A C 1
ATOM 1374 O O . TYR A 1 180 ? -13.668 14.469 2.536 1.00 79.19 180 TYR A O 1
ATOM 1382 N N . GLN A 1 181 ? -12.689 12.465 2.259 1.00 80.12 181 GLN A N 1
ATOM 1383 C CA . GLN A 1 181 ? -13.894 11.772 1.802 1.00 80.12 181 GLN A CA 1
ATOM 1384 C C . GLN A 1 181 ? -14.847 11.441 2.960 1.00 80.12 181 GLN A C 1
ATOM 1386 O O . GLN A 1 181 ? -16.062 11.455 2.782 1.00 80.12 181 GLN A O 1
ATOM 1391 N N . ARG A 1 182 ? -14.312 11.187 4.163 1.00 79.69 182 ARG A N 1
ATOM 1392 C CA . ARG A 1 182 ? -15.073 10.714 5.335 1.00 79.69 182 ARG A CA 1
ATOM 1393 C C . ARG A 1 182 ? -15.109 11.697 6.499 1.00 79.69 182 ARG A C 1
ATOM 1395 O O . ARG A 1 182 ? -15.259 11.299 7.652 1.00 79.69 182 ARG A O 1
ATOM 1402 N N . ARG A 1 183 ? -15.013 13.000 6.228 1.00 77.88 183 ARG A N 1
ATOM 1403 C CA . ARG A 1 183 ? -14.863 14.049 7.256 1.00 77.88 183 ARG A CA 1
ATOM 1404 C C . ARG A 1 183 ? -15.857 13.948 8.422 1.00 77.88 183 ARG A C 1
ATOM 1406 O O . ARG A 1 183 ? -15.473 14.193 9.562 1.00 77.88 183 ARG A O 1
ATOM 1413 N N . GLY A 1 184 ? -17.116 13.599 8.143 1.00 81.44 184 GLY A N 1
ATOM 1414 C CA . GLY A 1 184 ? -18.173 13.486 9.156 1.00 81.44 184 GLY A CA 1
ATOM 1415 C C . GLY A 1 184 ? -18.098 12.234 10.040 1.00 81.44 184 GLY A C 1
ATOM 1416 O O . GLY A 1 184 ? -18.676 12.230 11.121 1.00 81.44 184 GLY A O 1
ATOM 1417 N N . GLN A 1 185 ? -17.388 11.191 9.605 1.00 88.44 185 GLN A N 1
ATOM 1418 C CA . GLN A 1 185 ? -17.351 9.875 10.261 1.00 88.44 185 GLN A CA 1
ATOM 1419 C C . GLN A 1 185 ? -15.964 9.533 10.811 1.00 88.44 185 GLN A C 1
ATOM 1421 O O . GLN A 1 185 ? -15.870 8.845 11.824 1.00 88.44 185 GLN A O 1
ATOM 1426 N N . ALA A 1 186 ? -14.903 10.088 10.220 1.00 89.44 186 ALA A N 1
ATOM 1427 C CA . ALA A 1 186 ? -13.513 9.737 10.493 1.00 89.44 186 ALA A CA 1
ATOM 1428 C C . ALA A 1 186 ? -13.138 9.748 11.983 1.00 89.44 186 ALA A C 1
ATOM 1430 O O . ALA A 1 186 ? -12.412 8.874 12.443 1.00 89.44 186 ALA A O 1
ATOM 1431 N N . ARG A 1 187 ? -13.656 10.704 12.768 1.00 90.38 187 ARG A N 1
ATOM 1432 C CA . ARG A 1 187 ? -13.419 10.720 14.220 1.00 90.38 187 ARG A CA 1
ATOM 1433 C C . ARG A 1 187 ? -14.068 9.528 14.919 1.00 90.38 187 ARG A C 1
ATOM 1435 O O . ARG A 1 187 ? -13.417 8.884 15.729 1.00 90.38 187 ARG A O 1
ATOM 1442 N N . THR A 1 188 ? -15.341 9.266 14.639 1.00 92.06 188 THR A N 1
ATOM 1443 C CA . THR A 1 188 ? -16.084 8.153 15.241 1.00 92.06 188 THR A CA 1
ATOM 1444 C C . THR A 1 188 ? -15.461 6.817 14.856 1.00 92.06 188 THR A C 1
ATOM 1446 O O . THR A 1 188 ? -15.317 5.946 15.704 1.00 92.06 188 THR A O 1
ATOM 1449 N N . GLU A 1 189 ? -15.039 6.673 13.602 1.00 93.75 189 GLU A N 1
ATOM 1450 C CA . GLU A 1 189 ? -14.346 5.479 13.121 1.00 93.75 189 GLU A CA 1
ATOM 1451 C C . GLU A 1 189 ? -13.003 5.284 13.829 1.00 93.75 189 GLU A C 1
ATOM 1453 O O . GLU A 1 189 ? -12.716 4.187 14.298 1.00 93.75 189 GLU A O 1
ATOM 1458 N N . LEU A 1 190 ? -12.213 6.351 13.990 1.00 93.56 190 LEU A N 1
ATOM 1459 C CA . LEU A 1 190 ? -10.946 6.287 14.719 1.00 93.56 190 LEU A CA 1
ATOM 1460 C C . LEU A 1 190 ? -11.145 5.912 16.199 1.00 93.56 190 LEU A C 1
ATOM 1462 O O . LEU A 1 190 ? -10.327 5.192 16.761 1.00 93.56 190 LEU A O 1
ATOM 1466 N N . VAL A 1 191 ? -12.238 6.361 16.826 1.00 93.75 191 VAL A N 1
ATOM 1467 C CA . VAL A 1 191 ? -12.607 5.950 18.193 1.00 93.75 191 VAL A CA 1
ATOM 1468 C C . VAL A 1 191 ? -12.988 4.471 18.244 1.00 93.75 191 VAL A C 1
ATOM 1470 O O . VAL A 1 191 ? -12.471 3.768 19.100 1.00 93.75 191 VAL A O 1
ATOM 1473 N N . GLN A 1 192 ? -13.798 3.971 17.303 1.00 95.19 192 GLN A N 1
ATOM 1474 C CA . GLN A 1 192 ? -14.130 2.538 17.233 1.00 95.19 192 GLN A CA 1
ATOM 1475 C C . GLN A 1 192 ? -12.872 1.671 17.093 1.00 95.19 192 GLN A C 1
ATOM 1477 O O . GLN A 1 192 ? -12.761 0.624 17.727 1.00 95.19 192 GLN A O 1
ATOM 1482 N N . TRP A 1 193 ? -11.897 2.128 16.307 1.00 95.62 193 TRP A N 1
ATOM 1483 C CA . TRP A 1 193 ? -10.599 1.469 16.191 1.00 95.62 193 TRP A CA 1
ATOM 1484 C C . TRP A 1 193 ? -9.775 1.528 17.483 1.00 95.62 193 TRP A C 1
ATOM 1486 O O . TRP A 1 193 ? -9.141 0.537 17.845 1.00 95.62 193 TRP A O 1
ATOM 1496 N N . ALA A 1 194 ? -9.792 2.653 18.201 1.00 95.19 194 ALA A N 1
ATOM 1497 C CA . ALA A 1 194 ? -9.152 2.758 19.511 1.00 95.19 194 ALA A CA 1
ATOM 1498 C C . ALA A 1 194 ? -9.780 1.793 20.529 1.00 95.19 194 ALA A C 1
ATOM 1500 O O . ALA A 1 194 ? -9.041 1.106 21.233 1.00 95.19 194 ALA A O 1
ATOM 1501 N N . ASP A 1 195 ? -11.112 1.698 20.552 1.00 95.62 195 ASP A N 1
ATOM 1502 C CA . ASP A 1 195 ? -11.858 0.793 21.429 1.00 95.62 195 ASP A CA 1
ATOM 1503 C C . ASP A 1 195 ? -11.527 -0.673 21.121 1.00 95.62 195 ASP A C 1
ATOM 1505 O O . ASP A 1 195 ? -11.205 -1.433 22.034 1.00 95.62 195 ASP A O 1
ATOM 1509 N N . PHE A 1 196 ? -11.525 -1.057 19.838 1.00 94.75 196 PHE A N 1
ATOM 1510 C CA . PHE A 1 196 ? -11.147 -2.404 19.396 1.00 94.75 196 PHE A CA 1
ATOM 1511 C C . PHE A 1 196 ? -9.723 -2.783 19.826 1.00 94.75 196 PHE A C 1
ATOM 1513 O O . PHE A 1 196 ? -9.490 -3.891 20.302 1.00 94.75 196 PHE A O 1
ATOM 1520 N N . LEU A 1 197 ? -8.774 -1.853 19.700 1.00 93.88 197 LEU A N 1
ATOM 1521 C CA . LEU A 1 197 ? -7.376 -2.079 20.073 1.00 93.88 197 LEU A CA 1
ATOM 1522 C C . LEU A 1 197 ? -7.115 -1.921 21.580 1.00 93.88 197 LEU A C 1
ATOM 1524 O O . LEU A 1 197 ? -5.986 -2.126 22.021 1.00 93.88 197 LEU A O 1
ATOM 1528 N N . GLY A 1 198 ? -8.112 -1.518 22.376 1.00 94.31 198 GLY A N 1
ATOM 1529 C CA . GLY A 1 198 ? -7.933 -1.222 23.800 1.00 94.31 198 GLY A CA 1
ATOM 1530 C C . GLY A 1 198 ? -6.981 -0.048 24.064 1.00 94.31 198 GLY A C 1
ATOM 1531 O O . GLY A 1 198 ? -6.324 0.004 25.106 1.00 94.31 198 GLY A O 1
ATOM 1532 N N . THR A 1 199 ? -6.868 0.888 23.120 1.00 95.44 199 THR A N 1
ATOM 1533 C CA . THR A 1 199 ? -5.967 2.046 23.200 1.00 95.44 199 THR A CA 1
ATOM 1534 C C . THR A 1 199 ? -6.743 3.363 23.144 1.00 95.44 199 THR A C 1
ATOM 1536 O O . THR A 1 199 ? -7.944 3.414 23.393 1.00 95.44 199 THR A O 1
ATOM 1539 N N . ARG A 1 200 ? -6.052 4.487 22.922 1.00 92.94 200 ARG A N 1
ATOM 1540 C CA . ARG A 1 200 ? -6.659 5.823 22.882 1.00 92.94 200 ARG A CA 1
ATOM 1541 C C . ARG A 1 200 ? -6.206 6.562 21.638 1.00 92.94 200 ARG A C 1
ATOM 1543 O O . ARG A 1 200 ? -5.060 6.424 21.217 1.00 92.94 200 ARG A O 1
ATOM 1550 N N . VAL A 1 201 ? -7.079 7.425 21.129 1.00 92.31 201 VAL A N 1
ATOM 1551 C CA . VAL A 1 201 ? -6.728 8.357 20.056 1.00 92.31 201 VAL A CA 1
ATOM 1552 C C . VAL A 1 201 ? -5.697 9.362 20.566 1.00 92.31 201 VAL A C 1
ATOM 1554 O O . VAL A 1 201 ? -5.935 10.088 21.536 1.00 92.31 201 VAL A O 1
ATOM 1557 N N . ARG A 1 202 ? -4.554 9.426 19.889 1.00 90.75 202 ARG A N 1
ATOM 1558 C CA . ARG A 1 202 ? -3.510 10.424 20.115 1.00 90.75 202 ARG A CA 1
ATOM 1559 C C . ARG A 1 202 ? -3.628 11.506 19.051 1.00 90.75 202 ARG A C 1
ATOM 1561 O O . ARG A 1 202 ? -3.749 11.208 17.872 1.00 90.75 202 ARG A O 1
ATOM 1568 N N . TYR A 1 203 ? -3.584 12.766 19.464 1.00 86.75 203 TYR A N 1
ATOM 1569 C CA . TYR A 1 203 ? -3.604 13.913 18.553 1.00 86.75 203 TYR A CA 1
ATOM 1570 C C . TYR A 1 203 ? -2.238 14.595 18.553 1.00 86.75 203 TYR A C 1
ATOM 1572 O O . TYR A 1 203 ? -1.647 14.768 19.622 1.00 86.75 203 TYR A O 1
ATOM 1580 N N . ASP A 1 204 ? -1.779 15.045 17.384 1.00 81.88 204 ASP A N 1
ATOM 1581 C CA . ASP A 1 204 ? -0.577 15.868 17.251 1.00 81.88 204 ASP A CA 1
ATOM 1582 C C . ASP A 1 204 ? -0.682 17.092 18.186 1.00 81.88 204 ASP A C 1
ATOM 1584 O O . ASP A 1 204 ? -1.661 17.849 18.102 1.00 81.88 204 ASP A O 1
ATOM 1588 N N . PRO A 1 205 ? 0.300 17.329 19.076 1.00 70.69 205 PRO A N 1
ATOM 1589 C CA . PRO A 1 205 ? 0.333 18.505 19.942 1.00 70.69 205 PRO A CA 1
ATOM 1590 C C . PRO A 1 205 ? 0.194 19.837 19.188 1.00 70.69 205 PRO A C 1
ATOM 1592 O O . PRO A 1 205 ? -0.415 20.775 19.706 1.00 70.69 205 PRO A O 1
ATOM 1595 N N . LYS A 1 206 ? 0.709 19.922 17.954 1.00 67.69 206 LYS A N 1
ATOM 1596 C CA . LYS A 1 206 ? 0.662 21.125 17.106 1.00 67.69 206 LYS A CA 1
ATOM 1597 C C . LYS A 1 206 ? -0.742 21.428 16.570 1.00 67.69 206 LYS A C 1
ATOM 1599 O O . LYS A 1 206 ? -1.012 22.563 16.182 1.00 67.69 206 LYS A O 1
ATOM 1604 N N . SER A 1 207 ? -1.668 20.464 16.623 1.00 60.56 207 SER A N 1
ATOM 1605 C CA . SER A 1 207 ? -3.066 20.638 16.187 1.00 60.56 207 SER A CA 1
ATOM 1606 C C . SER A 1 207 ? -3.855 21.677 16.998 1.00 60.56 207 SER A C 1
ATOM 1608 O O . SER A 1 207 ? -4.905 22.136 16.550 1.00 60.56 207 SER A O 1
ATOM 1610 N N . LEU A 1 208 ? -3.363 22.068 18.180 1.00 55.28 208 LEU A N 1
ATOM 1611 C CA . LEU A 1 208 ? -3.980 23.092 19.031 1.00 55.28 208 LEU A CA 1
ATOM 1612 C C . LEU A 1 208 ? -3.892 24.505 18.438 1.00 55.28 208 LEU A C 1
ATOM 1614 O O . LEU A 1 208 ? -4.781 25.317 18.683 1.00 55.28 208 LEU A O 1
ATOM 1618 N N . TYR A 1 209 ? -2.837 24.785 17.671 1.00 51.22 209 TYR A N 1
ATOM 1619 C CA . TYR A 1 209 ? -2.500 26.132 17.192 1.00 51.22 209 TYR A CA 1
ATOM 1620 C C . TYR A 1 209 ? -2.625 26.282 15.675 1.00 51.22 209 TYR A C 1
ATOM 1622 O O . TYR A 1 209 ? -2.452 27.376 15.146 1.00 51.22 209 TYR A O 1
ATOM 1630 N N . SER A 1 210 ? -2.925 25.188 14.973 1.00 49.88 210 SER A N 1
ATOM 1631 C CA . SER A 1 210 ? -3.075 25.191 13.525 1.00 49.88 210 SER A CA 1
ATOM 1632 C C . SER A 1 210 ? -4.524 25.430 13.099 1.00 49.88 210 SER A C 1
ATOM 1634 O O . SER A 1 210 ? -5.461 24.873 13.673 1.00 49.88 210 SER A O 1
ATOM 1636 N N . VAL A 1 211 ? -4.700 26.226 12.040 1.00 49.94 211 VAL A N 1
ATOM 1637 C CA . VAL A 1 211 ? -5.972 26.363 11.308 1.00 49.94 211 VAL A CA 1
ATOM 1638 C C . VAL A 1 211 ? -6.235 25.119 10.435 1.00 49.94 211 VAL A C 1
ATOM 1640 O O . VAL A 1 211 ? -7.374 24.859 10.051 1.00 49.94 211 VAL A O 1
ATOM 1643 N N . SER A 1 212 ? -5.198 24.318 10.153 1.00 58.06 212 SER A N 1
ATOM 1644 C CA . SER A 1 212 ? -5.279 23.080 9.370 1.00 58.06 212 SER A CA 1
ATOM 1645 C C . SER A 1 212 ? -5.582 21.841 10.226 1.00 58.06 212 SER A C 1
ATOM 1647 O O . SER A 1 212 ? -5.396 21.828 11.445 1.00 58.06 212 SER A O 1
ATOM 1649 N N . PHE A 1 213 ? -6.062 20.775 9.576 1.00 63.72 213 PHE A N 1
ATOM 1650 C CA . PHE A 1 213 ? -6.215 19.459 10.199 1.00 63.72 213 PHE A CA 1
ATOM 1651 C C . PHE A 1 213 ? -4.854 18.944 10.691 1.00 63.72 213 PHE A C 1
ATOM 1653 O O . PHE A 1 213 ? -3.881 18.960 9.941 1.00 63.72 213 PHE A O 1
ATOM 1660 N N . GLY A 1 214 ? -4.790 18.502 11.950 1.00 73.56 214 GLY A N 1
ATOM 1661 C CA . GLY A 1 214 ? -3.607 17.844 12.511 1.00 73.56 214 GLY A CA 1
ATOM 1662 C C . GLY A 1 214 ? -3.654 16.333 12.300 1.00 73.56 214 GLY A C 1
ATOM 1663 O O . GLY A 1 214 ? -4.700 15.788 11.956 1.00 73.56 214 GLY A O 1
ATOM 1664 N N . LEU A 1 215 ? -2.535 15.647 12.520 1.00 85.81 215 LEU A N 1
ATOM 1665 C CA . LEU A 1 215 ? -2.509 14.186 12.516 1.00 85.81 215 LEU A CA 1
ATOM 1666 C C . LEU A 1 215 ? -3.132 13.652 13.816 1.00 85.81 215 LEU A C 1
ATOM 1668 O O . LEU A 1 215 ? -2.778 14.097 14.910 1.00 85.81 215 LEU A O 1
ATOM 1672 N N . ALA A 1 216 ? -4.062 12.712 13.700 1.00 90.12 216 ALA A N 1
ATOM 1673 C CA . ALA A 1 216 ? -4.544 11.881 14.793 1.00 90.12 216 ALA A CA 1
ATOM 1674 C C . ALA A 1 216 ? -4.198 10.423 14.490 1.00 90.12 216 ALA A C 1
ATOM 1676 O O . ALA A 1 216 ? -4.299 9.991 13.342 1.00 90.12 216 ALA A O 1
ATOM 1677 N N . GLU A 1 217 ? -3.796 9.676 15.511 1.00 94.19 217 GLU A N 1
ATOM 1678 C CA . GLU A 1 217 ? -3.335 8.301 15.365 1.00 94.19 217 GLU A CA 1
ATOM 1679 C C . GLU A 1 217 ? -3.866 7.389 16.474 1.00 94.19 217 GLU A C 1
ATOM 1681 O O . GLU A 1 217 ? -4.098 7.813 17.611 1.00 94.19 217 GLU A O 1
ATOM 1686 N N . VAL A 1 218 ? -4.037 6.118 16.128 1.00 95.62 218 VAL A N 1
ATOM 1687 C CA . VAL A 1 218 ? -4.283 5.012 17.053 1.00 95.62 218 VAL A CA 1
ATOM 1688 C C . VAL A 1 218 ? -3.232 3.953 16.761 1.00 95.62 218 VAL A C 1
ATOM 1690 O O . VAL A 1 218 ? -3.078 3.529 15.617 1.00 95.62 218 VAL A O 1
ATOM 1693 N N . THR A 1 219 ? -2.498 3.539 17.788 1.00 95.31 219 THR A N 1
ATOM 1694 C CA . THR A 1 219 ? -1.399 2.575 17.665 1.00 95.31 219 THR A CA 1
ATOM 1695 C C . THR A 1 219 ? -1.699 1.324 18.472 1.00 95.31 219 THR A C 1
ATOM 1697 O O . THR A 1 219 ? -2.082 1.442 19.634 1.00 95.31 219 THR A O 1
ATOM 1700 N N . GLY A 1 220 ? -1.459 0.149 17.903 1.00 94.00 220 GLY A N 1
ATOM 1701 C CA . GLY A 1 220 ? -1.624 -1.140 18.570 1.00 94.00 220 GLY A CA 1
ATOM 1702 C C . GLY A 1 220 ? -0.850 -2.248 17.859 1.00 94.00 220 GLY A C 1
ATOM 1703 O O . GLY A 1 220 ? 0.062 -1.979 17.076 1.00 94.00 220 GLY A O 1
ATOM 1704 N N . SER A 1 221 ? -1.219 -3.498 18.126 1.00 92.62 221 SER A N 1
ATOM 1705 C CA . SER A 1 221 ? -0.651 -4.674 17.463 1.00 92.62 221 SER A CA 1
ATOM 1706 C C . SER A 1 221 ? -1.713 -5.747 17.278 1.00 92.62 221 SER A C 1
ATOM 1708 O O . SER A 1 221 ? -2.531 -5.946 18.177 1.00 92.62 221 SER A O 1
ATOM 1710 N N . VAL A 1 222 ? -1.668 -6.465 16.160 1.00 90.19 222 VAL A N 1
ATOM 1711 C CA . VAL A 1 222 ? -2.572 -7.584 15.860 1.00 90.19 222 VAL A CA 1
ATOM 1712 C C . VAL A 1 222 ? -1.730 -8.736 15.335 1.00 90.19 222 VAL A C 1
ATOM 1714 O O . VAL A 1 222 ? -0.902 -8.520 14.458 1.00 90.19 222 VAL A O 1
ATOM 1717 N N . ASP A 1 223 ? -1.877 -9.925 15.922 1.00 89.62 223 ASP A N 1
ATOM 1718 C CA . ASP A 1 223 ? -1.065 -11.111 15.601 1.00 89.62 223 ASP A CA 1
ATOM 1719 C C . ASP A 1 223 ? 0.455 -10.844 15.610 1.00 89.62 223 ASP A C 1
ATOM 1721 O O . ASP A 1 223 ? 1.217 -11.386 14.818 1.00 89.62 223 ASP A O 1
ATOM 1725 N N . GLY A 1 224 ? 0.907 -9.966 16.513 1.00 89.56 224 GLY A N 1
ATOM 1726 C CA . GLY A 1 224 ? 2.311 -9.551 16.620 1.00 89.56 224 GLY A CA 1
ATOM 1727 C C . GLY A 1 224 ? 2.755 -8.483 15.612 1.00 89.56 224 GLY A C 1
ATOM 1728 O O . GLY A 1 224 ? 3.855 -7.958 15.755 1.00 89.56 224 GLY A O 1
ATOM 1729 N N . VAL A 1 225 ? 1.905 -8.097 14.654 1.00 92.00 225 VAL A N 1
ATOM 1730 C CA . VAL A 1 225 ? 2.188 -7.056 13.655 1.00 92.00 225 VAL A CA 1
ATOM 1731 C C . VAL A 1 225 ? 1.801 -5.673 14.199 1.00 92.00 225 VAL A C 1
ATOM 1733 O O . VAL A 1 225 ? 0.630 -5.453 14.534 1.00 92.00 225 VAL A O 1
ATOM 1736 N N . PRO A 1 226 ? 2.740 -4.711 14.284 1.00 92.50 226 PRO A N 1
ATOM 1737 C CA . PRO A 1 226 ? 2.438 -3.330 14.640 1.00 92.50 226 PRO A CA 1
ATOM 1738 C C . PRO A 1 226 ? 1.463 -2.673 13.658 1.00 92.50 226 PRO A C 1
ATOM 1740 O O . PRO A 1 226 ? 1.605 -2.775 12.435 1.00 92.50 226 PRO A O 1
ATOM 1743 N N . LEU A 1 227 ? 0.497 -1.946 14.217 1.00 92.19 227 LEU A N 1
ATOM 1744 C CA . LEU A 1 227 ? -0.565 -1.262 13.491 1.00 92.19 227 LEU A CA 1
ATOM 1745 C C . LEU A 1 227 ? -0.638 0.204 13.929 1.00 92.19 227 LEU A C 1
ATOM 1747 O O . LEU A 1 227 ? -0.854 0.485 15.109 1.00 92.19 227 LEU A O 1
ATOM 1751 N N . THR A 1 228 ? -0.528 1.131 12.976 1.00 93.88 228 THR A N 1
ATOM 1752 C CA . THR A 1 228 ? -0.703 2.574 13.217 1.00 93.88 228 THR A CA 1
ATOM 1753 C C . THR A 1 228 ? -1.749 3.134 12.266 1.00 93.88 228 THR A C 1
ATOM 1755 O O . THR A 1 228 ? -1.480 3.339 11.084 1.00 93.88 228 THR A O 1
ATOM 1758 N N . ILE A 1 229 ? -2.946 3.385 12.790 1.00 94.50 229 ILE A N 1
ATOM 1759 C CA . ILE A 1 229 ? -4.076 3.939 12.044 1.00 94.50 229 ILE A CA 1
ATOM 1760 C C . ILE A 1 229 ? -4.009 5.455 12.125 1.00 94.50 229 ILE A C 1
ATOM 1762 O O . ILE A 1 229 ? -3.984 6.006 13.225 1.00 94.50 229 ILE A O 1
ATOM 1766 N N . THR A 1 230 ? -4.016 6.132 10.981 1.00 93.06 230 THR A N 1
ATOM 1767 C CA . THR A 1 230 ? -3.911 7.596 10.916 1.00 93.06 230 THR A CA 1
ATOM 1768 C C . THR A 1 230 ? -5.155 8.250 10.321 1.00 93.06 230 THR A C 1
ATOM 1770 O O . THR A 1 230 ? -5.848 7.677 9.483 1.00 93.06 230 THR A O 1
ATOM 1773 N N . ALA A 1 231 ? -5.455 9.468 10.769 1.00 91.00 231 ALA A N 1
ATOM 1774 C CA . ALA A 1 231 ? -6.478 10.330 10.190 1.00 91.00 231 ALA A CA 1
ATOM 1775 C C . ALA A 1 231 ? -6.099 11.804 10.384 1.00 91.00 231 ALA A C 1
ATOM 1777 O O . ALA A 1 231 ? -5.682 12.213 11.467 1.00 91.00 231 ALA A O 1
ATOM 1778 N N . TYR A 1 232 ? -6.312 12.642 9.372 1.00 89.06 232 TYR A N 1
ATOM 1779 C CA . TYR A 1 232 ? -6.119 14.092 9.497 1.00 89.06 232 TYR A CA 1
ATOM 1780 C C . TYR A 1 232 ? -7.326 14.757 10.172 1.00 89.06 232 TYR A C 1
ATOM 1782 O O . TYR A 1 232 ? -8.277 15.156 9.504 1.00 89.06 232 TYR A O 1
ATOM 1790 N N . LEU A 1 233 ? -7.310 14.875 11.501 1.00 84.50 233 LEU A N 1
ATOM 1791 C CA . LEU A 1 233 ? -8.406 15.392 12.320 1.00 84.50 233 LEU A CA 1
ATOM 1792 C C . LEU A 1 233 ? -7.957 16.552 13.211 1.00 84.50 233 LEU A C 1
ATOM 1794 O O . LEU A 1 233 ? -6.881 16.558 13.804 1.00 84.50 233 LEU A O 1
ATOM 1798 N N . ARG A 1 234 ? -8.841 17.536 13.397 1.00 77.62 234 ARG A N 1
ATOM 1799 C CA . ARG A 1 234 ? -8.647 18.544 14.446 1.00 77.62 234 ARG A CA 1
ATOM 1800 C C . ARG A 1 234 ? -8.905 17.913 15.814 1.00 77.62 234 ARG A C 1
ATOM 1802 O O . ARG A 1 234 ? -9.879 17.168 15.968 1.00 77.62 234 ARG A O 1
ATOM 1809 N N . ARG A 1 235 ? -8.101 18.270 16.817 1.00 80.81 235 ARG A N 1
ATOM 1810 C CA . ARG A 1 235 ? -8.347 17.895 18.214 1.00 80.81 235 ARG A CA 1
ATOM 1811 C C . ARG A 1 235 ? -9.715 18.423 18.691 1.00 80.81 235 ARG A C 1
ATOM 1813 O O . ARG A 1 235 ? -10.058 19.568 18.378 1.00 80.81 235 ARG A O 1
ATOM 1820 N N . PRO A 1 236 ? -10.523 17.626 19.415 1.00 78.00 236 PRO A N 1
ATOM 1821 C CA . PRO A 1 236 ? -11.763 18.106 20.014 1.00 78.00 236 PRO A CA 1
ATOM 1822 C C . PRO A 1 236 ? -11.504 19.286 20.954 1.00 78.00 236 PRO A C 1
ATOM 1824 O O . PRO A 1 236 ? -10.565 19.260 21.749 1.00 78.00 236 PRO A O 1
ATOM 1827 N N . LEU A 1 237 ? -12.364 20.306 20.905 1.00 74.12 237 LEU A N 1
ATOM 1828 C CA . LEU A 1 237 ? -12.270 21.438 21.829 1.00 74.12 237 LEU A CA 1
ATOM 1829 C C . LEU A 1 237 ? -12.446 21.000 23.290 1.00 74.12 237 LEU A C 1
ATOM 1831 O O . LEU A 1 237 ? -11.752 21.529 24.151 1.00 74.12 237 LEU A O 1
ATOM 1835 N N . SER A 1 238 ? -13.275 19.982 23.552 1.00 69.38 238 SER A N 1
ATOM 1836 C CA . SER A 1 238 ? -13.452 19.347 24.871 1.00 69.38 238 SER A CA 1
ATOM 1837 C C . SER A 1 238 ? -12.149 18.861 25.507 1.00 69.38 238 SER A C 1
ATOM 1839 O O . SER A 1 238 ? -12.047 18.785 26.729 1.00 69.38 238 SER A O 1
ATOM 1841 N N . ASP A 1 239 ? -11.147 18.558 24.685 1.00 69.75 239 ASP A N 1
ATOM 1842 C CA . ASP A 1 239 ? -9.876 17.992 25.128 1.00 69.75 239 ASP A CA 1
ATOM 1843 C C . ASP A 1 239 ? -8.818 19.085 25.321 1.00 69.75 239 ASP A C 1
ATOM 1845 O O . ASP A 1 239 ? -7.650 18.788 25.590 1.00 69.75 239 ASP A O 1
ATOM 1849 N N . THR A 1 240 ? -9.197 20.354 25.136 1.00 69.94 240 THR A N 1
ATOM 1850 C CA . THR A 1 240 ? -8.346 21.514 25.398 1.00 69.94 240 THR A CA 1
ATOM 1851 C C . THR A 1 240 ? -8.486 21.945 26.855 1.00 69.94 240 THR A C 1
ATOM 1853 O O . THR A 1 240 ? -9.585 21.962 27.409 1.00 69.94 240 THR A O 1
ATOM 1856 N N . ARG A 1 241 ? -7.366 22.337 27.481 1.00 66.81 241 ARG A N 1
ATOM 1857 C CA . ARG A 1 241 ? -7.346 22.773 28.889 1.00 66.81 241 ARG A CA 1
ATOM 1858 C C . ARG A 1 241 ? -8.352 23.892 29.167 1.00 66.81 241 ARG A C 1
ATOM 1860 O O . ARG A 1 241 ? -9.012 23.858 30.194 1.00 66.81 241 ARG A O 1
ATOM 1867 N N . LEU A 1 242 ? -8.499 24.844 28.242 1.00 68.06 242 LEU A N 1
ATOM 1868 C CA . LEU A 1 242 ? -9.421 25.973 28.391 1.00 68.06 242 LEU A CA 1
ATOM 1869 C C . LEU A 1 242 ? -10.875 25.505 28.566 1.00 68.06 242 LEU A C 1
ATOM 1871 O O . LEU A 1 242 ? -11.555 25.943 29.485 1.00 68.06 242 LEU A O 1
ATOM 1875 N N . TRP A 1 243 ? -11.334 24.570 27.734 1.00 64.00 243 TRP A N 1
ATOM 1876 C CA . TRP A 1 243 ? -12.687 24.017 27.833 1.00 64.00 243 TRP A CA 1
ATOM 1877 C C . TRP A 1 243 ? -12.901 23.150 29.073 1.00 64.00 243 TRP A C 1
ATOM 1879 O O . TRP A 1 243 ? -13.983 23.179 29.652 1.00 64.00 243 TRP A O 1
ATOM 1889 N N . GLN A 1 244 ? -11.884 22.398 29.500 1.00 68.38 244 GLN A N 1
ATOM 1890 C CA . GLN A 1 244 ? -11.953 21.605 30.731 1.00 68.38 244 GLN A CA 1
ATOM 1891 C C . GLN A 1 244 ? -12.090 22.496 31.970 1.00 68.38 244 GLN A C 1
ATOM 1893 O O . GLN A 1 244 ? -12.887 22.184 32.848 1.00 68.38 244 GLN A O 1
ATOM 1898 N N . VAL A 1 245 ? -11.371 23.623 32.004 1.00 67.00 245 VAL A N 1
ATOM 1899 C CA . VAL A 1 245 ? -11.487 24.640 33.060 1.00 67.00 245 VAL A CA 1
ATOM 1900 C C . VAL A 1 245 ? -12.874 25.282 33.037 1.00 67.00 245 VAL A C 1
ATOM 1902 O O . VAL A 1 245 ? -13.519 25.357 34.073 1.00 67.00 245 VAL A O 1
ATOM 1905 N N . LEU A 1 246 ? -13.385 25.670 31.863 1.00 65.62 246 LEU A N 1
ATOM 1906 C CA . LEU A 1 246 ? -14.724 26.263 31.742 1.00 65.62 246 LEU A CA 1
ATOM 1907 C C . LEU A 1 246 ? -15.846 25.323 32.216 1.00 65.62 246 LEU A C 1
ATOM 1909 O O . LEU A 1 246 ? -16.832 25.798 32.767 1.00 65.62 246 LEU A O 1
ATOM 1913 N N . ARG A 1 247 ? -15.682 24.002 32.069 1.00 63.94 247 ARG A N 1
ATOM 1914 C CA . ARG A 1 247 ? -16.630 22.994 32.581 1.00 63.94 247 ARG A CA 1
ATOM 1915 C C . ARG A 1 247 ? -16.601 22.800 34.097 1.00 63.94 247 ARG A C 1
ATOM 1917 O O . ARG A 1 247 ? -17.528 22.212 34.633 1.00 63.94 247 ARG A O 1
ATOM 1924 N N . GLN A 1 248 ? -15.534 23.211 34.779 1.00 65.75 248 GLN A N 1
ATOM 1925 C CA . GLN A 1 248 ? -15.440 23.105 36.241 1.00 65.75 248 GLN A CA 1
ATOM 1926 C C . GLN A 1 248 ? -16.182 24.245 36.956 1.00 65.75 248 GLN A C 1
ATOM 1928 O O . GLN A 1 248 ? -16.385 24.169 38.164 1.00 65.75 248 GLN A O 1
ATOM 1933 N N . PHE A 1 249 ? -16.588 25.283 36.217 1.00 62.41 249 PHE A N 1
ATOM 1934 C CA . PHE A 1 249 ? -17.316 26.451 36.723 1.00 62.41 249 PHE A CA 1
ATOM 1935 C C . PHE A 1 249 ? -18.790 26.493 36.276 1.00 62.41 249 PHE A C 1
ATOM 1937 O O . PHE A 1 249 ? -19.448 27.519 36.445 1.00 62.41 249 PHE A O 1
ATOM 1944 N N . SER A 1 250 ? -19.295 25.395 35.706 1.00 51.38 250 SER A N 1
ATOM 1945 C CA . SER A 1 250 ? -20.695 25.172 35.314 1.00 51.38 250 SER A CA 1
ATOM 1946 C C . SER A 1 250 ? -21.288 24.025 36.112 1.00 51.38 250 SER A C 1
ATOM 1948 O O . SER A 1 250 ? -22.429 24.170 36.592 1.00 51.38 250 SER A O 1
#

Sequence (250 aa):
MGRAGILDEQAHAADVLIELFEAGLPPTVWYITDTLGSVVGSPIAGISDHESYATMVHCAKILGMQLEIVPPRSYWQSQGSDEEHSPPAVLTTPHYENYIIKGNYRGVRLSCEGSARAGTAKKTNVPKFRKTRSPEPAVTAQLEALAALRGLLSADLPALSWRVRPEHDEPRLAPEISTYQRRGQARTELVQWADFLGTRVRYDPKSLYSVSFGLAEVTGSVDGVPLTITAYLRRPLSDTRLWQVLRQFS